Protein AF-A0ABC8LDE0-F1 (afdb_monomer)

Mean predicted aligned error: 20.2 Å

Organism: Eruca vesicaria subsp. sativa (NCBI:txid29727)

Radius of gyration: 39.25 Å; Cα contacts (8 Å, |Δi|>4): 205; chains: 1; bounding box: 83×86×93 Å

Solvent-accessible surface area (backbone atoms only — not comparable to full-atom values): 17190 Å² total; per-residue (Å²): 132,70,75,63,62,58,52,55,56,53,57,55,49,52,54,52,51,53,52,52,51,51,51,54,51,58,72,69,53,80,82,87,73,97,69,86,78,75,93,71,79,81,77,87,65,97,77,70,86,81,80,80,87,82,82,89,78,97,68,85,84,69,85,68,80,72,52,68,66,57,52,48,53,55,46,53,52,48,49,53,49,52,52,51,50,53,54,54,55,56,62,72,75,53,85,80,83,89,74,100,66,88,72,73,51,77,65,55,49,49,51,53,52,51,53,48,52,52,52,50,54,51,51,52,51,51,52,55,55,50,71,77,45,69,91,83,68,59,91,48,70,66,53,41,53,53,51,50,52,54,49,51,54,48,50,54,52,49,50,52,51,49,53,50,50,46,33,58,76,69,36,50,59,57,60,58,67,70,44,50,98,87,49,49,61,52,80,48,79,42,81,48,87,54,98,50,101,79,57,49,36,35,38,44,35,40,41,36,51,42,74,79,76,53,51,65,63,55,48,52,53,52,50,55,53,47,69,74,39,88,43,50,47,83,75,48,77,48,72,46,72,43,73,45,94,82,77,59,50,29,39,29,41,36,42,35,33,33,35,47,78,58,89,78,60,66,67,63,47,53,54,51,52,51,49,61,56,52,66,67,77,105

Secondary structure (DSSP, 8-state):
--HHHHHHHHHHHHHHHHHHHHHHHHHHS------PPP----PPPTTGGGS----------------HHHHHHHHHHHHHHHHHHHHHHHHHS--S------PPPHHHHHHHHHHHHHHHHHHHHHHHHHHTSPTT--S-HHHHHHHHHHHHHHHHHHHHHHHHHHHHHTTHHHHHHTS-TT-SEEEEEEEE--SSTT-EEEEEEEEEEESS--HHHHHHHHHHHHHH-TTEEEEEEEEEEEE-TTSS-EEEEEEEEEEE-S---HHHHHHHHHHHHHTT--

Nearest PDB structures (foldseek):
  1kbr-assembly1_A  TM=6.868E-01  e=9.744E-02  Escherichia coli
  3hsg-assembly1_A  TM=6.111E-01  e=2.429E-01  Escherichia coli K-12
  4cyu-assembly2_B  TM=6.368E-01  e=3.955E-01  Staphylococcus aureus
  6r1e-assembly1_A  TM=3.914E-01  e=9.168E-02  Streptomyces coelicolor A3(2)
  6lad-assembly8_D  TM=2.640E-01  e=1.101E-01  Akkermansia muciniphila ATCC BAA-835

InterPro domains:
  IPR011598 Myc-type, basic helix-loop-helix (bHLH) domain [PF00010] (110-156)
  IPR011598 Myc-type, basic helix-loop-helix (bHLH) domain [PS50888] (106-155)
  IPR011598 Myc-type, basic helix-loop-helix (bHLH) domain [SM00353] (112-161)
  IPR036638 Helix-loop-helix DNA-binding domain superfamily [G3DSA:4.10.280.10] (106-180)
  IPR036638 Helix-loop-helix DNA-binding domain superfamily [SSF47459] (105-173)
  IPR044658 Transcription factor bHLH92/bHLH041-like [PTHR46665] (6-279)
  IPR045239 Transcription factor bHLH95-like, basic helix-loop-helix domain [cd11393] (111-162)
  IPR055477 Domain of unknown function DUF7049 [PF23132] (182-280)

Sequence (282 aa):
MIHQQQQESLFRNSKREEEAITKAILAVLPTASKASPPLRKRRATAFKRYYYMGNGGGGKQSVGKQSMMIRAISFYTRLNIYRRERFARANSTIGGGGGDGIRPNATQLHHMISERRRREKLNESFLALRSLLPPGTKKDKISILTIAREQLTSLQGEVLKLVERNRELAGEREMENDLQPDERFNVHIRYIPESTSRERVLDLRVVHKGDNIRDDDLMIRLLEFLKKINSMSLVSINAQTRAKQDGGTSVVFLSLRLKIEGEWDESAFQVAVRRVVADLAH

pLDDT: mean 74.88, std 17.34, range [33.59, 98.06]

Foldseek 3Di:
DPVVVVVVVVVVVVVVVVVVVVVVVVVPDDDDDDDDDPDDDDDDDPPPPPPDDDDDDDDPPPVPPDPVVRVVVVVVVVVVVVVVVVVVVVVVPDDDDDDPDCDDDPVSVVVVVVVVVVVVVVLVVLVVLVVPFDPPQDSDSVSSVVRSVVVVVVVVVVVVVVVVVVCVVVCVVVLVVPQDPPRQKDWDKDWDDDPDDAKTKIKIKMKGKFQDDDQVVLVVLVVVVVVVPPQKDWDDKDWDWDDDPVNGIIMIIIIIMIIGNDDDDPVVVRVVSVVSVVVRVD

Structure (mmCIF, N/CA/C/O backbone):
data_AF-A0ABC8LDE0-F1
#
_entry.id   AF-A0ABC8LDE0-F1
#
loop_
_atom_site.group_PDB
_atom_site.id
_atom_site.type_symbol
_atom_site.label_atom_id
_atom_site.label_alt_id
_atom_site.label_comp_id
_atom_site.label_asym_id
_atom_site.la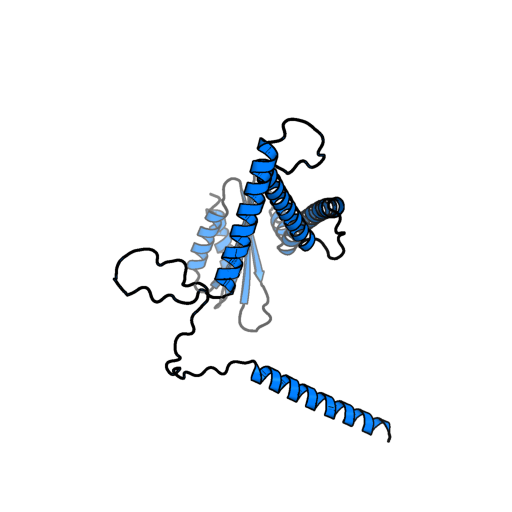bel_entity_id
_atom_site.label_seq_id
_atom_site.pdbx_PDB_ins_code
_atom_site.Cartn_x
_atom_site.Cartn_y
_atom_site.Cartn_z
_atom_site.occupancy
_atom_site.B_iso_or_equiv
_atom_site.auth_seq_id
_atom_site.auth_comp_id
_atom_site.auth_asym_id
_atom_site.auth_atom_id
_atom_site.pdbx_PDB_model_num
ATOM 1 N N . MET A 1 1 ? -36.055 38.938 -36.549 1.00 53.44 1 MET A N 1
ATOM 2 C CA . MET A 1 1 ? -36.649 37.613 -36.853 1.00 53.44 1 MET A CA 1
ATOM 3 C C . MET A 1 1 ? -35.730 36.669 -37.650 1.00 53.44 1 MET A C 1
ATOM 5 O O . MET A 1 1 ? -36.190 35.607 -38.030 1.00 53.44 1 MET A O 1
ATOM 9 N N . ILE A 1 2 ? -34.437 36.976 -37.867 1.00 52.75 2 ILE A N 1
ATOM 10 C CA . ILE A 1 2 ? -33.524 36.106 -38.651 1.00 52.75 2 ILE A CA 1
ATOM 11 C C . ILE A 1 2 ? -32.661 35.193 -37.749 1.00 52.75 2 ILE A C 1
ATOM 13 O O . ILE A 1 2 ? -32.270 34.104 -38.156 1.00 52.75 2 ILE A O 1
ATOM 17 N N . HIS A 1 3 ? -32.440 35.564 -36.481 1.00 50.66 3 HIS A N 1
ATOM 18 C CA . HIS A 1 3 ? -31.620 34.766 -35.556 1.00 50.66 3 HIS A CA 1
ATOM 19 C C . HIS A 1 3 ? -32.284 33.486 -35.028 1.00 50.66 3 HIS A C 1
ATOM 21 O O . HIS A 1 3 ? -31.582 32.555 -34.645 1.00 50.66 3 HIS A O 1
ATOM 27 N N . GLN A 1 4 ? -33.617 33.406 -35.038 1.00 50.81 4 GLN A N 1
ATOM 28 C CA . GLN A 1 4 ? -34.338 32.248 -34.499 1.00 50.81 4 GLN A CA 1
ATOM 29 C C . GLN A 1 4 ? -34.351 31.062 -35.483 1.00 50.81 4 GLN A C 1
ATOM 31 O O . GLN A 1 4 ? -34.305 29.909 -35.068 1.00 50.81 4 GLN A O 1
ATOM 36 N N . GLN A 1 5 ? -34.281 31.340 -36.791 1.00 54.19 5 GLN A N 1
ATOM 37 C CA . GLN A 1 5 ? -34.295 30.316 -37.843 1.00 54.19 5 GLN A CA 1
ATOM 38 C C . GLN A 1 5 ? -32.961 29.561 -37.989 1.00 54.19 5 GLN A C 1
ATOM 40 O O . GLN A 1 5 ? -32.945 28.406 -38.410 1.00 54.19 5 GLN A O 1
ATOM 45 N N . GLN A 1 6 ? -31.832 30.177 -37.614 1.00 55.62 6 GLN A N 1
ATOM 46 C CA . GLN A 1 6 ? -30.528 29.498 -37.626 1.00 55.62 6 GLN A CA 1
ATOM 47 C C . GLN A 1 6 ? -30.344 28.537 -36.447 1.00 55.62 6 GLN A C 1
ATOM 49 O O . GLN A 1 6 ? -29.649 27.535 -36.593 1.00 55.62 6 GLN A O 1
ATOM 54 N N . GLN A 1 7 ? -30.982 28.789 -35.301 1.00 54.91 7 GLN A N 1
ATOM 55 C CA . GLN A 1 7 ? -30.893 27.874 -34.160 1.00 54.91 7 GLN A CA 1
ATOM 56 C C . GLN A 1 7 ? -31.689 26.587 -34.410 1.00 54.91 7 GLN A C 1
ATOM 58 O O . GLN A 1 7 ? -31.183 25.499 -34.146 1.00 54.91 7 GLN A O 1
ATOM 63 N N . GLU A 1 8 ? -32.878 26.674 -35.013 1.00 56.12 8 GLU A N 1
ATOM 64 C CA . GLU A 1 8 ? -33.688 25.490 -35.338 1.00 56.12 8 GLU A CA 1
ATOM 65 C C . GLU A 1 8 ? -33.004 24.537 -36.332 1.00 56.12 8 GLU A C 1
ATOM 67 O O . GLU A 1 8 ? -33.145 23.315 -36.214 1.00 56.12 8 GLU A O 1
ATOM 72 N N . SER A 1 9 ? -32.219 25.062 -37.282 1.00 57.56 9 SER A N 1
ATOM 73 C CA . SER A 1 9 ? -31.485 24.223 -38.239 1.00 57.56 9 SER A CA 1
ATOM 74 C C . SER A 1 9 ? -30.352 23.433 -37.569 1.00 57.56 9 SER A C 1
ATOM 76 O O . SER A 1 9 ? -30.150 22.261 -37.895 1.00 57.56 9 SER A O 1
ATOM 78 N N . LEU A 1 10 ? -29.683 24.020 -36.570 1.00 58.25 10 LEU A N 1
ATOM 79 C CA . LEU A 1 10 ? -28.632 23.361 -35.791 1.00 58.25 10 LEU A CA 1
ATOM 80 C C . LEU A 1 10 ? -29.198 22.256 -34.887 1.00 58.25 10 LEU A C 1
ATOM 82 O O . LEU A 1 10 ? -28.656 21.149 -34.864 1.00 58.25 10 LEU A O 1
ATOM 86 N N . PHE A 1 11 ? -30.340 22.490 -34.231 1.00 56.72 11 PHE A N 1
ATOM 87 C CA . PHE A 1 11 ? -31.012 21.459 -33.426 1.00 56.72 11 PHE A CA 1
ATOM 88 C C . PHE A 1 11 ? -31.511 20.277 -34.268 1.00 56.72 11 PHE A C 1
ATOM 90 O O . PHE A 1 11 ? -31.507 19.133 -33.808 1.00 56.72 11 PHE A O 1
ATOM 97 N N . ARG A 1 12 ? -31.923 20.524 -35.517 1.00 63.22 12 ARG A N 1
ATOM 98 C CA . ARG A 1 12 ? -32.368 19.466 -36.436 1.00 63.22 12 ARG A CA 1
ATOM 99 C C . ARG A 1 12 ? -31.222 18.559 -36.886 1.00 63.22 12 ARG A C 1
ATOM 101 O O . ARG A 1 12 ? -31.441 17.364 -37.078 1.00 63.22 12 ARG A O 1
ATOM 108 N N . ASN A 1 13 ? -30.024 19.116 -37.043 1.00 67.12 13 ASN A N 1
ATOM 109 C CA . ASN A 1 13 ? -28.838 18.357 -37.436 1.00 67.12 13 ASN A CA 1
ATOM 110 C C . ASN A 1 13 ? -28.292 17.524 -36.269 1.00 67.12 13 ASN A C 1
ATOM 112 O O . ASN A 1 13 ? -28.033 16.339 -36.457 1.00 67.12 13 ASN A O 1
ATOM 116 N N . SER A 1 14 ? -28.256 18.084 -35.055 1.00 68.25 14 SER A N 1
ATOM 117 C CA . SER A 1 14 ? -27.842 17.359 -33.843 1.00 68.25 14 SER A CA 1
ATOM 118 C C . SER A 1 14 ? -28.717 16.126 -33.568 1.00 68.25 14 SER A C 1
ATOM 120 O O . SER A 1 14 ? -28.185 15.040 -33.352 1.00 68.25 14 SER A O 1
ATOM 122 N N . LYS A 1 15 ? -30.047 16.229 -33.720 1.00 70.31 15 LYS A N 1
ATOM 123 C CA . LYS A 1 15 ? -30.945 15.066 -33.569 1.00 70.31 15 LYS A CA 1
ATOM 124 C C . LYS A 1 15 ? -30.687 13.959 -34.599 1.00 70.31 15 LYS A C 1
ATOM 126 O O . LYS A 1 15 ? -30.764 12.781 -34.266 1.00 70.31 15 LYS A O 1
ATOM 131 N N . ARG A 1 16 ? -30.351 14.312 -35.847 1.00 76.12 16 ARG A N 1
ATOM 132 C CA . ARG A 1 16 ? -30.016 13.319 -36.886 1.00 76.12 16 ARG A CA 1
ATOM 133 C C . ARG A 1 16 ? -28.691 12.619 -36.611 1.00 76.12 16 ARG A C 1
ATOM 135 O O . ARG A 1 16 ? -28.576 11.424 -36.875 1.00 76.12 16 ARG A O 1
ATOM 142 N N . GLU A 1 17 ? -27.702 13.352 -36.112 1.00 74.12 17 GLU A N 1
ATOM 143 C CA . GLU A 1 17 ? -26.405 12.788 -35.739 1.00 74.12 17 GLU A CA 1
ATOM 144 C C . GLU A 1 17 ? -26.550 11.829 -34.552 1.00 74.12 17 GLU A C 1
ATOM 146 O O . GLU A 1 17 ? -26.048 10.708 -34.612 1.00 74.12 17 GLU A O 1
ATOM 151 N N . GLU A 1 18 ? -27.332 12.192 -33.534 1.00 75.56 18 GLU A N 1
ATOM 152 C CA . GLU A 1 18 ? -27.636 11.324 -32.388 1.00 75.56 18 GLU A CA 1
ATOM 153 C C . GLU A 1 18 ? -28.396 10.051 -32.794 1.00 75.56 18 GLU A C 1
ATOM 155 O O . GLU A 1 18 ? -28.068 8.954 -32.331 1.00 75.56 18 GLU A O 1
ATOM 160 N N . GLU A 1 19 ? -29.358 10.148 -33.717 1.00 82.62 19 GLU A N 1
ATOM 161 C CA . GLU A 1 19 ? -30.039 8.979 -34.289 1.00 82.62 19 GLU A CA 1
ATOM 162 C C . GLU A 1 19 ? -29.082 8.073 -35.080 1.00 82.62 19 GLU A C 1
ATOM 164 O O . GLU A 1 19 ? -29.172 6.842 -34.991 1.00 82.62 19 GLU A O 1
ATOM 169 N N . ALA A 1 20 ? -28.153 8.653 -35.846 1.00 80.56 20 ALA A N 1
ATOM 170 C CA . ALA A 1 20 ? -27.159 7.898 -36.605 1.00 80.56 20 ALA A CA 1
ATOM 171 C C . ALA A 1 20 ? -26.161 7.183 -35.679 1.00 80.56 20 ALA A C 1
ATOM 173 O O . ALA A 1 20 ? -25.860 6.005 -35.889 1.00 80.56 20 ALA A O 1
ATOM 174 N N . ILE A 1 21 ? -25.710 7.860 -34.620 1.00 80.75 21 ILE A N 1
ATOM 175 C CA . ILE A 1 21 ? -24.808 7.309 -33.601 1.00 80.75 21 ILE A CA 1
ATOM 176 C C . ILE A 1 21 ? -25.504 6.181 -32.829 1.00 80.75 21 ILE A C 1
ATOM 178 O O . ILE A 1 21 ? -24.933 5.104 -32.658 1.00 80.75 21 ILE A O 1
ATOM 182 N N . THR A 1 22 ? -26.768 6.365 -32.445 1.00 84.06 22 THR A N 1
ATOM 183 C CA . THR A 1 22 ? -27.547 5.351 -31.716 1.00 84.06 22 THR A CA 1
ATOM 184 C C . THR A 1 22 ? -27.781 4.099 -32.569 1.00 84.06 22 THR A C 1
ATOM 186 O O . THR A 1 22 ? -27.624 2.977 -32.084 1.00 84.06 22 THR A O 1
ATOM 189 N N . LYS A 1 23 ? -28.069 4.260 -33.869 1.00 78.94 23 LYS A N 1
ATOM 190 C CA . LYS A 1 23 ? -28.173 3.133 -34.815 1.00 78.94 23 LYS A CA 1
ATOM 191 C C . LYS A 1 23 ? -26.841 2.412 -35.013 1.00 78.94 23 LYS A C 1
ATOM 193 O O . LYS A 1 23 ? -26.832 1.184 -35.083 1.00 78.94 23 LYS A O 1
ATOM 198 N N . ALA A 1 24 ? -25.728 3.143 -35.073 1.00 76.25 24 ALA A N 1
ATOM 199 C CA . ALA A 1 24 ? -24.401 2.542 -35.174 1.00 76.25 24 ALA A CA 1
ATOM 200 C C . ALA A 1 24 ? -24.053 1.716 -33.923 1.00 76.25 24 ALA A C 1
ATOM 202 O O . ALA A 1 24 ? -23.540 0.607 -34.050 1.00 76.25 24 ALA A O 1
ATOM 203 N N . ILE A 1 25 ? -24.399 2.201 -32.727 1.00 73.56 25 ILE A N 1
ATOM 204 C CA . ILE A 1 25 ? -24.184 1.476 -31.466 1.00 73.56 25 ILE A CA 1
ATOM 205 C C . ILE A 1 25 ? -25.048 0.208 -31.405 1.00 73.56 25 ILE A C 1
ATOM 207 O O . ILE A 1 25 ? -24.538 -0.864 -31.080 1.00 73.56 25 ILE A O 1
ATOM 211 N N . LEU A 1 26 ? -26.327 0.286 -31.790 1.00 71.62 26 LEU A N 1
ATOM 212 C CA . LEU A 1 26 ? -27.217 -0.883 -31.830 1.00 71.62 26 LEU A CA 1
ATOM 213 C C . LEU A 1 26 ? -26.775 -1.941 -32.851 1.00 71.62 26 LEU A C 1
ATOM 215 O O . LEU A 1 26 ? -26.977 -3.127 -32.613 1.00 71.62 26 LEU A O 1
ATOM 219 N N . ALA A 1 27 ? -26.139 -1.541 -33.955 1.00 70.38 27 ALA A N 1
ATOM 220 C CA . ALA A 1 27 ? -25.587 -2.476 -34.937 1.00 70.38 27 ALA A CA 1
ATOM 221 C C . ALA A 1 27 ? -24.336 -3.223 -34.436 1.00 70.38 27 ALA A C 1
ATOM 223 O O . ALA A 1 27 ? -24.001 -4.284 -34.962 1.00 70.38 27 ALA A O 1
ATOM 224 N N . VAL A 1 28 ? -23.638 -2.674 -33.436 1.00 68.56 28 VAL A N 1
ATOM 225 C CA . VAL A 1 28 ? -22.411 -3.252 -32.863 1.00 68.56 28 VAL A CA 1
ATOM 226 C C . VAL A 1 28 ? -22.708 -4.115 -31.633 1.00 68.56 28 VAL A C 1
ATOM 228 O O . VAL A 1 28 ? -21.906 -4.985 -31.290 1.00 68.56 28 VAL A O 1
ATOM 231 N N . LEU A 1 29 ? -23.868 -3.942 -30.991 1.00 58.25 29 LEU A N 1
ATOM 232 C CA . LEU A 1 29 ? -24.289 -4.792 -29.881 1.00 58.25 29 LEU A CA 1
ATOM 233 C C . LEU A 1 29 ? -24.784 -6.159 -30.399 1.00 58.25 29 LEU A C 1
ATOM 235 O O . LEU A 1 29 ? -25.757 -6.222 -31.153 1.00 58.25 29 LEU A O 1
ATOM 239 N N . PRO A 1 30 ? -24.162 -7.279 -29.987 1.00 49.47 30 PRO A N 1
ATOM 240 C CA . PRO A 1 30 ? -24.650 -8.603 -30.332 1.00 49.47 30 PRO A CA 1
ATOM 241 C C . PRO A 1 30 ? -25.955 -8.867 -29.575 1.00 49.47 30 PRO A C 1
ATOM 243 O O . PRO A 1 30 ? -25.963 -8.981 -28.349 1.00 49.47 30 PRO A O 1
ATOM 246 N N . THR A 1 31 ? -27.068 -8.982 -30.300 1.00 45.03 31 THR A N 1
ATOM 247 C CA . THR A 1 31 ? -28.334 -9.452 -29.736 1.00 45.03 31 THR A CA 1
ATOM 248 C C . THR A 1 31 ? -28.173 -10.911 -29.308 1.00 45.03 31 THR A C 1
ATOM 250 O O . THR A 1 31 ? -27.970 -11.820 -30.114 1.00 45.03 31 THR A O 1
ATOM 253 N N . ALA A 1 32 ? -28.207 -11.146 -28.000 1.00 54.19 32 ALA A N 1
ATOM 254 C CA . ALA A 1 32 ? -28.156 -12.482 -27.433 1.00 54.19 32 ALA A CA 1
ATOM 255 C C . ALA A 1 32 ? -29.494 -13.202 -27.668 1.00 54.19 32 ALA A C 1
ATOM 257 O O . ALA A 1 32 ? -30.495 -12.854 -27.051 1.00 54.19 32 ALA A O 1
ATOM 258 N N . SER A 1 33 ? -29.522 -14.231 -28.519 1.00 39.59 33 SER A N 1
ATOM 259 C CA . SER A 1 33 ? -30.499 -15.318 -28.393 1.00 39.59 33 SER A CA 1
ATOM 260 C C . SER A 1 33 ? -30.041 -16.581 -29.119 1.00 39.59 33 SER A C 1
ATOM 262 O O . SER A 1 33 ? -29.449 -16.542 -30.197 1.00 39.59 33 SER A O 1
ATOM 264 N N . LYS A 1 34 ? -30.294 -17.718 -28.473 1.00 50.34 34 LYS A N 1
ATOM 265 C CA . LYS A 1 34 ? -29.932 -19.072 -28.891 1.00 50.34 34 LYS A CA 1
ATOM 266 C C . LYS A 1 34 ? -30.574 -19.413 -30.240 1.00 50.34 34 LYS A C 1
ATOM 268 O O . LYS A 1 34 ? -31.786 -19.570 -30.324 1.00 50.34 34 LYS A O 1
ATOM 273 N N . ALA A 1 35 ? -29.748 -19.638 -31.255 1.00 38.19 35 ALA A N 1
ATOM 274 C CA . ALA A 1 35 ? -30.114 -20.401 -32.441 1.00 38.19 35 ALA A CA 1
ATOM 275 C C . ALA A 1 35 ? -28.919 -21.273 -32.846 1.00 38.19 35 ALA A C 1
ATOM 277 O O . ALA A 1 35 ? -27.821 -20.779 -33.107 1.00 38.19 35 ALA A O 1
ATOM 278 N N . SER A 1 36 ? -29.129 -22.586 -32.834 1.00 40.91 36 SER A N 1
ATOM 279 C CA . SER A 1 36 ? -28.167 -23.605 -33.250 1.00 40.91 36 SER A CA 1
ATOM 280 C C . SER A 1 36 ? -27.622 -23.300 -34.653 1.00 40.91 36 SER A C 1
ATOM 282 O O . SER A 1 36 ? -28.416 -23.087 -35.570 1.00 40.91 36 SER A O 1
ATOM 284 N N . PRO A 1 37 ? -26.297 -23.301 -34.881 1.00 41.81 37 PRO A N 1
ATOM 285 C CA . PRO A 1 37 ? -25.773 -23.117 -36.225 1.00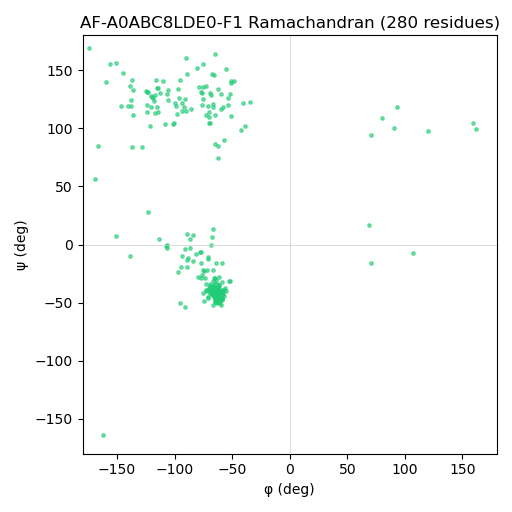 41.81 37 PRO A CA 1
ATOM 286 C C . PRO A 1 37 ? -25.955 -24.414 -37.034 1.00 41.81 37 PRO A C 1
ATOM 288 O O . PRO A 1 37 ? -25.634 -25.495 -36.532 1.00 41.81 37 PRO A O 1
ATOM 291 N N . PRO A 1 38 ? -26.411 -24.349 -38.300 1.00 40.28 38 PRO A N 1
ATOM 292 C CA . PRO A 1 38 ? -26.385 -25.513 -39.170 1.00 40.28 38 PRO A CA 1
ATOM 293 C C . PRO A 1 38 ? -24.924 -25.887 -39.445 1.00 40.28 38 PRO A C 1
ATOM 295 O O . PRO A 1 38 ? -24.056 -25.014 -39.543 1.00 40.28 38 PRO A O 1
ATOM 298 N N . LEU A 1 39 ? -24.659 -27.191 -39.572 1.00 45.34 39 LEU A N 1
ATOM 299 C CA . LEU A 1 39 ? -23.360 -27.774 -39.913 1.00 45.34 39 LEU A CA 1
ATOM 300 C C . LEU A 1 39 ? -22.659 -26.996 -41.042 1.00 45.34 39 LEU A C 1
ATOM 302 O O . LEU A 1 39 ? -22.901 -27.213 -42.231 1.00 45.34 39 LEU A O 1
ATOM 306 N N . ARG A 1 40 ? -21.726 -26.112 -40.677 1.00 40.62 40 ARG A N 1
ATOM 307 C CA . ARG A 1 40 ? -20.803 -25.484 -41.622 1.00 40.62 40 ARG A CA 1
ATOM 308 C C . ARG A 1 40 ? -19.558 -26.353 -41.740 1.00 40.62 40 ARG A C 1
ATOM 310 O O . ARG A 1 40 ? -18.797 -26.524 -40.790 1.00 40.62 40 ARG A O 1
ATOM 317 N N . LYS A 1 41 ? -19.372 -26.903 -42.943 1.00 48.66 41 LYS A N 1
ATOM 318 C CA . LYS A 1 41 ? -18.185 -27.643 -43.391 1.00 48.66 41 LYS A CA 1
ATOM 319 C C . LYS A 1 41 ? -16.909 -26.960 -42.888 1.00 48.66 41 LYS A C 1
ATOM 321 O O . LYS A 1 41 ? -16.665 -25.785 -43.161 1.00 48.66 41 LYS A O 1
ATOM 326 N N . ARG A 1 42 ? -16.113 -27.726 -42.138 1.00 44.41 42 ARG A N 1
ATOM 327 C CA . ARG A 1 42 ? -14.846 -27.322 -41.515 1.00 44.41 42 ARG A CA 1
ATOM 328 C C . ARG A 1 42 ? -13.937 -26.667 -42.559 1.00 44.41 42 ARG A C 1
ATOM 330 O O . ARG A 1 42 ? -13.422 -27.343 -43.445 1.00 44.41 42 ARG A O 1
ATOM 337 N N . ARG A 1 43 ? -13.723 -25.354 -42.444 1.00 46.88 43 ARG A N 1
ATOM 338 C CA . ARG A 1 43 ? -12.659 -24.655 -43.172 1.00 46.88 43 ARG A CA 1
ATOM 339 C C . ARG A 1 43 ? -11.308 -25.109 -42.617 1.00 46.88 43 ARG A C 1
ATOM 341 O O . ARG A 1 43 ? -11.098 -25.113 -41.406 1.00 46.88 43 ARG A O 1
ATOM 348 N N . ALA A 1 44 ? -10.412 -25.522 -43.508 1.00 55.59 44 ALA A N 1
ATOM 349 C CA . ALA A 1 44 ? -9.056 -25.927 -43.168 1.00 55.59 44 ALA A CA 1
ATOM 350 C C . ALA A 1 44 ? -8.261 -24.719 -42.647 1.00 55.59 44 ALA A C 1
ATOM 352 O O . ALA A 1 44 ? -8.120 -23.718 -43.345 1.00 55.59 44 ALA A O 1
ATOM 353 N N . THR A 1 45 ? -7.751 -24.810 -41.419 1.00 62.78 45 THR A N 1
ATOM 354 C CA . THR A 1 45 ? -6.846 -23.817 -40.833 1.00 62.78 45 THR A CA 1
ATOM 355 C C . THR A 1 45 ? -5.389 -24.168 -41.147 1.00 62.78 45 THR A C 1
ATOM 357 O O . THR A 1 45 ? -5.016 -25.340 -41.240 1.00 62.78 45 THR A O 1
ATOM 360 N N . ALA A 1 46 ? -4.552 -23.142 -41.313 1.00 52.22 46 ALA A N 1
ATOM 361 C CA . ALA A 1 46 ? -3.188 -23.231 -41.848 1.00 52.22 46 ALA A CA 1
ATOM 362 C C . ALA A 1 46 ? -2.157 -23.959 -40.956 1.00 52.22 46 ALA A C 1
ATOM 364 O O . ALA A 1 46 ? -1.010 -24.117 -41.361 1.00 52.22 46 ALA A O 1
ATOM 365 N N . PHE A 1 47 ? -2.543 -24.447 -39.773 1.00 45.56 47 PHE A N 1
ATOM 366 C CA . PHE A 1 47 ? -1.603 -24.975 -38.773 1.00 45.56 47 PHE A CA 1
ATOM 367 C C . PHE A 1 47 ? -1.717 -26.483 -38.504 1.00 45.56 47 PHE A C 1
ATOM 369 O O . PHE A 1 47 ? -0.995 -27.012 -37.666 1.00 45.56 47 PHE A O 1
ATOM 376 N N . LYS A 1 48 ? -2.560 -27.227 -39.234 1.00 50.22 48 LYS A N 1
ATOM 377 C CA . LYS A 1 48 ? -2.715 -28.679 -39.001 1.00 50.22 48 LYS A CA 1
ATOM 378 C C . LYS A 1 48 ? -1.646 -29.582 -39.631 1.00 50.22 48 LYS A C 1
ATOM 380 O O . LYS A 1 48 ? -1.641 -30.776 -39.354 1.00 50.22 48 LYS A O 1
ATOM 385 N N . ARG A 1 49 ? -0.742 -29.064 -40.470 1.00 47.12 49 ARG A N 1
ATOM 386 C CA . ARG A 1 49 ? 0.152 -29.908 -41.292 1.00 47.12 49 ARG A CA 1
ATOM 387 C C . ARG A 1 49 ? 1.464 -30.342 -40.608 1.00 47.12 49 ARG A C 1
ATOM 389 O O . ARG A 1 49 ? 2.274 -30.986 -41.258 1.00 47.12 49 ARG A O 1
ATOM 396 N N . TYR A 1 50 ? 1.675 -30.037 -39.325 1.00 49.50 50 TYR A N 1
ATOM 397 C CA . TYR A 1 50 ? 2.944 -30.343 -38.639 1.00 49.50 50 TYR A CA 1
ATOM 398 C C . TYR A 1 50 ? 2.908 -31.504 -37.629 1.00 49.50 50 TYR A C 1
ATOM 400 O O . TYR A 1 50 ? 3.956 -31.846 -37.102 1.00 49.50 50 TYR A O 1
ATOM 408 N N . TYR A 1 51 ? 1.765 -32.168 -37.406 1.00 46.28 51 TYR A N 1
ATOM 409 C CA . TYR A 1 51 ? 1.649 -33.226 -36.380 1.00 46.28 51 TYR A CA 1
ATOM 410 C C . TYR A 1 51 ? 1.175 -34.598 -36.887 1.00 46.28 51 TYR A C 1
ATOM 412 O O . TYR A 1 51 ? 0.591 -35.362 -36.130 1.00 46.28 51 TYR A O 1
ATOM 420 N N . TYR A 1 52 ? 1.436 -34.944 -38.150 1.00 43.16 52 TYR A N 1
ATOM 421 C CA . TYR A 1 52 ? 1.258 -36.321 -38.632 1.00 43.16 52 TYR A CA 1
ATOM 422 C C . TYR A 1 52 ? 2.439 -36.734 -39.512 1.00 43.16 52 TYR A C 1
ATOM 424 O O . TYR A 1 52 ? 2.392 -36.646 -40.736 1.00 43.16 52 TYR A O 1
ATOM 432 N N . MET A 1 53 ? 3.510 -37.177 -38.859 1.00 45.56 53 MET A N 1
ATOM 433 C CA . MET A 1 53 ? 4.496 -38.089 -39.434 1.00 45.56 53 MET A CA 1
ATOM 434 C C . MET A 1 53 ? 4.511 -39.318 -38.530 1.00 45.56 53 MET A C 1
ATOM 436 O O . MET A 1 53 ? 5.044 -39.261 -37.428 1.00 45.56 53 MET A O 1
ATOM 440 N N . GLY A 1 54 ? 3.859 -40.394 -38.966 1.00 41.84 54 GLY A N 1
ATOM 441 C CA . GLY A 1 54 ? 3.851 -41.659 -38.236 1.00 41.84 54 GLY A CA 1
ATOM 442 C C . GLY A 1 54 ? 2.688 -42.568 -38.620 1.00 41.84 54 GLY A C 1
ATOM 443 O O . GLY A 1 54 ? 1.573 -42.358 -38.167 1.00 41.84 54 GLY A O 1
ATOM 444 N N . ASN A 1 55 ? 3.013 -43.602 -39.396 1.00 37.28 55 ASN A N 1
ATOM 445 C CA . ASN A 1 55 ? 2.257 -44.830 -39.666 1.00 37.28 55 ASN A CA 1
ATOM 446 C C . ASN A 1 55 ? 1.100 -44.848 -40.687 1.00 37.28 55 ASN A C 1
ATOM 448 O O . ASN A 1 55 ? -0.026 -44.458 -40.411 1.00 37.28 55 ASN A O 1
ATOM 452 N N . GLY A 1 56 ? 1.392 -45.521 -41.810 1.00 38.88 56 GLY A N 1
ATOM 453 C CA . GLY A 1 56 ? 0.657 -46.728 -42.207 1.00 38.88 56 GLY A CA 1
ATOM 454 C C . GLY A 1 56 ? -0.567 -46.542 -43.101 1.00 38.88 56 GLY A C 1
ATOM 455 O O . GLY A 1 56 ? -1.664 -46.300 -42.617 1.00 38.88 56 GLY A O 1
ATOM 456 N N . GLY A 1 57 ? -0.402 -46.785 -44.403 1.00 33.59 57 GLY A N 1
ATOM 457 C CA . GLY A 1 57 ? -1.536 -47.025 -45.298 1.00 33.59 57 GLY A CA 1
ATOM 458 C C . GLY A 1 57 ? -1.180 -46.837 -46.764 1.00 33.59 57 GLY A C 1
ATOM 459 O O . GLY A 1 57 ? -1.131 -45.712 -47.252 1.00 33.59 57 GLY A O 1
ATOM 460 N N . GLY A 1 58 ? -0.917 -47.945 -47.460 1.00 44.94 58 GLY A N 1
ATOM 461 C CA . GLY A 1 58 ? -0.635 -47.971 -48.891 1.00 44.94 58 GLY A CA 1
ATOM 462 C C . GLY A 1 58 ? -1.730 -47.282 -49.705 1.00 44.94 58 GLY A C 1
ATOM 463 O O . GLY A 1 58 ? -2.886 -47.691 -49.705 1.00 44.94 58 GLY A O 1
ATOM 464 N N . GLY A 1 59 ? -1.338 -46.242 -50.430 1.00 35.19 59 GLY A N 1
ATOM 465 C CA . GLY A 1 59 ? -2.168 -45.550 -51.400 1.00 35.19 59 GLY A CA 1
ATOM 466 C C . GLY A 1 59 ? -1.266 -45.062 -52.519 1.00 35.19 59 GLY A C 1
ATOM 467 O O . GLY A 1 59 ? -0.315 -44.325 -52.272 1.00 35.19 59 GLY A O 1
ATOM 468 N N . LYS A 1 60 ? -1.537 -45.540 -53.736 1.00 38.25 60 LYS A N 1
ATOM 469 C CA . LYS A 1 60 ? -0.860 -45.193 -54.993 1.00 38.25 60 LYS A CA 1
ATOM 470 C C . LYS A 1 60 ? -0.428 -43.721 -54.985 1.00 38.25 60 LYS A C 1
ATOM 472 O O . LYS A 1 60 ? -1.271 -42.842 -54.804 1.00 38.25 60 LYS A O 1
ATOM 477 N N . GLN A 1 61 ? 0.870 -43.459 -55.168 1.00 43.56 61 GLN A N 1
ATOM 478 C CA . GLN A 1 61 ? 1.415 -42.103 -55.252 1.00 43.56 61 GLN A CA 1
ATOM 479 C C . GLN A 1 61 ? 0.854 -41.413 -56.500 1.00 43.56 61 GLN A C 1
ATOM 481 O O . GLN A 1 61 ? 1.443 -41.429 -57.577 1.00 43.56 61 GLN A O 1
ATOM 486 N N . SER A 1 62 ? -0.317 -40.799 -56.354 1.00 44.19 62 SER A N 1
ATOM 487 C CA . SER A 1 62 ? -0.745 -39.730 -57.238 1.00 44.19 62 SER A CA 1
ATOM 488 C C . SER A 1 62 ? 0.324 -38.651 -57.137 1.00 44.19 62 SER A C 1
ATOM 490 O O . SER A 1 62 ? 0.547 -38.107 -56.054 1.00 44.19 62 SER A O 1
ATOM 492 N N . VAL A 1 63 ? 0.981 -38.359 -58.260 1.00 51.22 63 VAL A N 1
ATOM 493 C CA . VAL A 1 63 ? 1.916 -37.247 -58.459 1.00 51.22 63 VAL A CA 1
ATOM 494 C C . VAL A 1 63 ? 1.141 -35.939 -58.257 1.00 51.22 63 VAL A C 1
ATOM 496 O O . VAL A 1 63 ? 0.726 -35.249 -59.186 1.00 51.22 63 VAL A O 1
ATOM 499 N N . GLY A 1 64 ? 0.845 -35.641 -56.994 1.00 51.53 64 GLY A N 1
ATOM 500 C CA . GLY A 1 64 ? 0.091 -34.486 -56.557 1.00 51.53 64 GLY A CA 1
ATOM 501 C C . GLY A 1 64 ? 0.960 -33.268 -56.778 1.00 51.53 64 GLY A C 1
ATOM 502 O O . GLY A 1 64 ? 1.931 -33.055 -56.054 1.00 51.53 64 GLY A O 1
ATOM 503 N N . LYS A 1 65 ? 0.623 -32.507 -57.820 1.00 60.28 65 LYS A N 1
ATOM 504 C CA . LYS A 1 65 ? 1.247 -31.243 -58.215 1.00 60.28 65 LYS A CA 1
ATOM 505 C C . LYS A 1 65 ? 1.583 -30.423 -56.961 1.00 60.28 65 LYS A C 1
ATOM 507 O O . LYS A 1 65 ? 0.697 -29.841 -56.340 1.00 60.28 65 LYS A O 1
ATOM 512 N N . GLN A 1 66 ? 2.858 -30.418 -56.558 1.00 64.56 66 GLN A N 1
ATOM 513 C CA . GLN A 1 66 ? 3.325 -29.580 -55.454 1.00 64.56 66 GLN A CA 1
ATOM 514 C C . GLN A 1 66 ? 2.917 -28.134 -55.752 1.00 64.56 66 GLN A C 1
ATOM 516 O O . GLN A 1 66 ? 3.217 -27.630 -56.835 1.00 64.56 66 GLN A O 1
ATOM 521 N N . SER A 1 67 ? 2.220 -27.496 -54.805 1.00 76.25 67 SER A N 1
ATOM 522 C CA . SER A 1 67 ? 1.833 -26.083 -54.891 1.00 76.25 67 SER A CA 1
ATOM 523 C C . SER A 1 67 ? 3.037 -25.226 -55.294 1.00 76.25 67 SER A C 1
ATOM 525 O O . SER A 1 67 ? 4.150 -25.466 -54.818 1.00 76.25 67 SER A O 1
ATOM 527 N N . MET A 1 68 ? 2.822 -24.219 -56.148 1.00 78.50 68 MET A N 1
ATOM 528 C CA . MET A 1 68 ? 3.870 -23.292 -56.600 1.00 78.50 68 MET A CA 1
ATOM 529 C C . MET A 1 68 ? 4.646 -22.672 -55.433 1.00 78.50 68 MET A C 1
ATOM 531 O O . MET A 1 68 ? 5.848 -22.473 -55.547 1.00 78.50 68 MET A O 1
ATOM 535 N N . MET A 1 69 ? 3.998 -22.463 -54.283 1.00 77.75 69 MET A N 1
ATOM 536 C CA . MET A 1 69 ? 4.656 -21.994 -53.061 1.00 77.75 69 MET A CA 1
ATOM 537 C C . MET A 1 69 ? 5.670 -23.011 -52.519 1.00 77.75 69 MET A C 1
ATOM 539 O O . MET A 1 69 ? 6.773 -22.634 -52.141 1.00 77.75 69 MET A O 1
ATOM 543 N N . ILE A 1 70 ? 5.337 -24.306 -52.528 1.00 81.50 70 ILE A N 1
ATOM 544 C CA . ILE A 1 70 ? 6.253 -25.376 -52.102 1.00 81.50 70 ILE A CA 1
ATOM 545 C C . ILE A 1 70 ? 7.419 -25.474 -53.087 1.00 81.50 70 ILE A C 1
ATOM 547 O O . ILE A 1 70 ? 8.569 -25.542 -52.664 1.00 81.50 70 ILE A O 1
ATOM 551 N N . ARG A 1 71 ? 7.142 -25.394 -54.395 1.00 81.75 71 ARG A N 1
ATOM 552 C CA . ARG A 1 71 ? 8.192 -25.365 -55.424 1.00 81.75 71 ARG A CA 1
ATOM 553 C C . ARG A 1 71 ? 9.110 -24.154 -55.263 1.00 81.75 71 ARG A C 1
ATOM 555 O O . ARG A 1 71 ? 10.321 -24.328 -55.333 1.00 81.75 71 ARG A O 1
ATOM 562 N N . ALA A 1 72 ? 8.559 -22.972 -54.988 1.00 82.38 72 ALA A N 1
ATOM 563 C CA . ALA A 1 72 ? 9.322 -21.751 -54.751 1.00 82.38 72 ALA A CA 1
ATOM 564 C C . ALA A 1 72 ? 10.189 -21.867 -53.491 1.00 82.38 72 ALA A C 1
ATOM 566 O O . ALA A 1 72 ? 11.387 -21.608 -53.555 1.00 82.38 72 ALA A O 1
ATOM 567 N N . ILE A 1 73 ? 9.638 -22.343 -52.369 1.00 84.81 73 ILE A N 1
ATOM 568 C CA . ILE A 1 73 ? 10.410 -22.570 -51.137 1.00 84.81 73 ILE A CA 1
ATOM 569 C C . ILE A 1 73 ? 11.531 -23.585 -51.388 1.00 84.81 73 ILE A C 1
ATOM 571 O O . ILE A 1 73 ? 12.683 -23.322 -51.042 1.00 84.81 73 ILE A O 1
ATOM 575 N N . SER A 1 74 ? 11.241 -24.715 -52.039 1.00 85.50 74 SER A N 1
ATOM 576 C CA . SER A 1 74 ? 12.252 -25.718 -52.399 1.00 85.50 74 SER A CA 1
ATOM 577 C C . SER A 1 74 ? 13.285 -25.201 -53.407 1.00 85.50 74 SER A C 1
ATOM 579 O O . SER A 1 74 ? 14.418 -25.673 -53.419 1.00 85.50 74 SER A O 1
ATOM 581 N N . PHE A 1 75 ? 12.920 -24.252 -54.266 1.00 89.38 75 PHE A N 1
ATOM 582 C CA . PHE A 1 75 ? 13.831 -23.601 -55.205 1.00 89.38 75 PHE A CA 1
ATOM 583 C C . PHE A 1 75 ? 14.752 -22.609 -54.491 1.00 89.38 75 PHE A C 1
ATOM 585 O O . PHE A 1 75 ? 15.963 -22.709 -54.641 1.00 89.38 75 PHE A O 1
ATOM 592 N N . TYR A 1 76 ? 14.223 -21.721 -53.644 1.00 84.75 76 TYR A N 1
ATOM 593 C CA . TYR A 1 76 ? 15.032 -20.769 -52.874 1.00 84.75 76 TYR A CA 1
ATOM 594 C C . TYR A 1 76 ? 15.929 -21.456 -51.842 1.00 84.75 76 TYR A C 1
ATOM 596 O O . TYR A 1 76 ? 17.070 -21.043 -51.648 1.00 84.75 76 TYR A O 1
ATOM 604 N N . THR A 1 77 ? 15.457 -22.530 -51.203 1.00 80.69 77 THR A N 1
ATOM 605 C CA . THR A 1 77 ? 16.297 -23.348 -50.312 1.00 80.69 77 THR A CA 1
ATOM 606 C C . THR A 1 77 ? 17.419 -24.034 -51.086 1.00 80.69 77 THR A C 1
ATOM 608 O O . THR A 1 77 ? 18.572 -23.904 -50.683 1.00 80.69 77 THR A O 1
ATOM 611 N N . ARG A 1 78 ? 17.131 -24.660 -52.238 1.00 84.25 78 ARG A N 1
ATOM 612 C CA . ARG A 1 78 ? 18.171 -25.212 -53.124 1.00 84.25 78 ARG A CA 1
ATOM 613 C C . ARG A 1 78 ? 19.139 -24.145 -53.622 1.00 84.25 78 ARG A C 1
ATOM 615 O O . ARG A 1 78 ? 20.339 -24.364 -53.556 1.00 84.25 78 ARG A O 1
ATOM 622 N N . LEU A 1 79 ? 18.660 -22.975 -54.044 1.00 79.81 79 LEU A N 1
ATOM 623 C CA . LEU A 1 79 ? 19.520 -21.859 -54.441 1.00 79.81 79 LEU A CA 1
ATOM 624 C C . LEU A 1 79 ? 20.424 -21.399 -53.297 1.00 79.81 79 LEU A C 1
ATOM 626 O O . LEU A 1 79 ? 21.603 -21.152 -53.524 1.00 79.81 79 LEU A O 1
ATOM 630 N N . ASN A 1 80 ? 19.912 -21.310 -52.070 1.00 77.06 80 ASN A N 1
ATOM 631 C CA . ASN A 1 80 ? 20.720 -20.945 -50.908 1.00 77.06 80 ASN A CA 1
ATOM 632 C C . ASN A 1 80 ? 21.773 -22.014 -50.575 1.00 77.06 80 ASN A C 1
ATOM 634 O O . ASN A 1 80 ? 22.892 -21.656 -50.200 1.00 77.06 80 ASN A O 1
ATOM 638 N N . ILE A 1 81 ? 21.449 -23.298 -50.759 1.00 80.31 81 ILE A N 1
ATOM 639 C CA . ILE A 1 81 ? 22.390 -24.416 -50.609 1.00 80.31 81 ILE A CA 1
ATOM 640 C C . ILE A 1 81 ? 23.465 -24.356 -51.701 1.00 80.31 81 ILE A C 1
ATOM 642 O O . ILE A 1 81 ? 24.640 -24.271 -51.368 1.00 80.31 81 ILE A O 1
ATOM 646 N N . TYR A 1 82 ? 23.095 -24.259 -52.981 1.00 73.56 82 TYR A N 1
ATOM 647 C CA . TYR A 1 82 ? 24.051 -24.139 -54.090 1.00 73.56 82 TYR A CA 1
ATOM 648 C C . TYR A 1 82 ? 24.917 -22.886 -53.997 1.00 73.56 82 TYR A C 1
ATOM 650 O O . TYR A 1 82 ? 26.094 -22.909 -54.351 1.00 73.56 82 TYR A O 1
ATOM 658 N N . ARG A 1 83 ? 24.358 -21.779 -53.505 1.00 72.75 83 ARG A N 1
ATOM 659 C CA . ARG A 1 83 ? 25.109 -20.555 -53.235 1.00 72.75 83 ARG A CA 1
ATOM 660 C C . ARG A 1 83 ? 26.150 -20.818 -52.146 1.00 72.75 83 ARG A C 1
ATOM 662 O O . ARG A 1 83 ? 27.313 -20.498 -52.357 1.00 72.75 83 ARG A O 1
ATOM 669 N N . ARG A 1 84 ? 25.775 -21.460 -51.033 1.00 68.62 84 ARG A N 1
ATOM 670 C CA . ARG A 1 84 ? 26.721 -21.895 -49.988 1.00 68.62 84 ARG A CA 1
ATOM 671 C C . ARG A 1 84 ? 27.780 -22.863 -50.519 1.00 68.62 84 ARG A C 1
ATOM 673 O O . ARG A 1 84 ? 28.949 -22.659 -50.224 1.00 68.62 84 ARG A O 1
ATOM 680 N N . GLU A 1 85 ? 27.403 -23.853 -51.321 1.00 66.06 85 GLU A N 1
ATOM 681 C CA . GLU A 1 85 ? 28.317 -24.862 -51.873 1.00 66.06 85 GLU A CA 1
ATOM 682 C C . GLU A 1 85 ? 29.279 -24.286 -52.920 1.00 66.06 85 GLU A C 1
ATOM 684 O O . GLU A 1 85 ? 30.463 -24.616 -52.891 1.00 66.06 85 GLU A O 1
ATOM 689 N N . ARG A 1 86 ? 28.832 -23.375 -53.801 1.00 62.38 86 ARG A N 1
ATOM 690 C CA . ARG A 1 86 ? 29.730 -22.644 -54.721 1.00 62.38 86 ARG A CA 1
ATOM 691 C C . ARG A 1 86 ? 30.734 -21.792 -53.958 1.00 62.38 86 ARG A C 1
ATOM 693 O O . ARG A 1 86 ? 31.894 -21.755 -54.348 1.00 62.38 86 ARG A O 1
ATOM 700 N N . PHE A 1 87 ? 30.314 -21.138 -52.875 1.00 55.25 87 PHE A N 1
ATOM 701 C CA . PHE A 1 87 ? 31.225 -20.348 -52.044 1.00 55.25 87 PHE A CA 1
ATOM 702 C C . PHE A 1 87 ? 32.167 -21.224 -51.205 1.00 55.25 87 PHE A C 1
ATOM 704 O O . PHE A 1 87 ? 33.325 -20.861 -51.035 1.00 55.25 87 PHE A O 1
ATOM 711 N N . ALA A 1 88 ? 31.719 -22.393 -50.742 1.00 60.72 88 ALA A N 1
ATOM 712 C CA . ALA A 1 88 ? 32.577 -23.363 -50.063 1.00 60.72 88 ALA A CA 1
ATOM 713 C C . ALA A 1 88 ? 33.627 -23.969 -51.014 1.00 60.72 88 ALA A C 1
ATOM 715 O O . ALA A 1 88 ? 34.791 -24.065 -50.641 1.00 60.72 88 ALA A O 1
ATOM 716 N N . ARG A 1 89 ? 33.247 -24.300 -52.259 1.00 57.66 89 ARG A N 1
ATOM 717 C CA . ARG A 1 89 ? 34.174 -24.803 -53.290 1.00 57.66 89 ARG A CA 1
ATOM 718 C C . ARG A 1 89 ? 35.151 -23.736 -53.790 1.00 57.66 89 ARG A C 1
ATOM 720 O O . ARG A 1 89 ? 36.309 -24.057 -54.024 1.00 57.66 89 ARG A O 1
ATOM 727 N N . ALA A 1 90 ? 34.713 -22.481 -53.908 1.00 56.03 90 ALA A N 1
ATOM 728 C CA . ALA A 1 90 ? 35.586 -21.367 -54.284 1.00 56.03 90 ALA A CA 1
ATOM 729 C C . ALA A 1 90 ? 36.642 -21.049 -53.207 1.00 56.03 90 ALA A C 1
ATOM 731 O O . ALA A 1 90 ? 37.755 -20.663 -53.549 1.00 56.03 90 ALA A O 1
ATOM 732 N N . ASN A 1 91 ? 36.330 -21.273 -51.924 1.00 49.59 91 ASN A N 1
ATOM 733 C CA . ASN A 1 91 ? 37.290 -21.112 -50.827 1.00 49.59 91 ASN A CA 1
ATOM 734 C C . ASN A 1 91 ? 38.326 -22.249 -50.731 1.00 49.59 91 ASN A C 1
ATOM 736 O O . ASN A 1 91 ? 39.375 -22.041 -50.133 1.00 49.59 91 ASN A O 1
ATOM 740 N N . SER A 1 92 ? 38.060 -23.441 -51.283 1.00 51.88 92 SER A N 1
ATOM 741 C CA . SER A 1 92 ? 38.997 -24.578 -51.225 1.00 51.88 92 SER A CA 1
ATOM 742 C C . SER A 1 92 ? 39.993 -24.643 -52.390 1.00 51.88 92 SER A C 1
ATOM 744 O O . SER A 1 92 ? 40.949 -25.406 -52.314 1.00 51.88 92 SER A O 1
ATOM 746 N N . THR A 1 93 ? 39.788 -23.875 -53.467 1.00 50.03 93 THR A N 1
ATOM 747 C CA . THR A 1 93 ? 40.651 -23.899 -54.668 1.00 50.03 93 THR A CA 1
ATOM 748 C C . THR A 1 93 ? 41.561 -22.680 -54.821 1.00 50.03 93 THR A C 1
ATOM 750 O O . THR A 1 93 ? 42.355 -22.644 -55.753 1.00 50.03 93 THR A O 1
ATOM 753 N N . ILE A 1 94 ? 41.472 -21.683 -53.936 1.00 44.81 94 ILE A N 1
ATOM 754 C CA . ILE A 1 94 ? 42.323 -20.485 -53.969 1.00 44.81 94 ILE A CA 1
ATOM 755 C C . ILE A 1 94 ? 42.946 -20.310 -52.586 1.00 44.81 94 ILE A C 1
ATOM 757 O O . ILE A 1 94 ? 42.442 -19.593 -51.723 1.00 44.81 94 ILE A O 1
ATOM 761 N N . GLY A 1 95 ? 44.053 -21.016 -52.366 1.00 49.03 95 GLY A N 1
ATOM 762 C CA . GLY A 1 95 ? 45.033 -20.576 -51.388 1.00 49.03 95 GLY A CA 1
ATOM 763 C C . GLY A 1 95 ? 45.658 -19.275 -51.887 1.00 49.03 95 GLY A C 1
ATOM 764 O O . GLY A 1 95 ? 46.281 -19.265 -52.942 1.00 49.03 95 GLY A O 1
ATOM 765 N N . GLY A 1 96 ? 45.488 -18.198 -51.120 1.00 49.12 96 GLY A N 1
ATOM 766 C CA . GLY A 1 96 ? 46.245 -16.956 -51.269 1.00 49.12 96 GLY A CA 1
ATOM 767 C C . GLY A 1 96 ? 45.601 -15.888 -52.158 1.00 49.12 96 GLY A C 1
ATOM 768 O O . GLY A 1 96 ? 45.472 -16.056 -53.363 1.00 49.12 96 GLY A O 1
ATOM 769 N N . GLY A 1 97 ? 45.301 -14.736 -51.550 1.00 43.84 97 GLY A N 1
ATOM 770 C CA . GLY A 1 97 ? 45.247 -13.457 -52.263 1.00 43.84 97 GLY A CA 1
ATOM 771 C C . GLY A 1 97 ? 43.904 -12.729 -52.231 1.00 43.84 97 GLY A C 1
ATOM 772 O O . GLY A 1 97 ? 43.043 -12.977 -53.062 1.00 43.84 97 GLY A O 1
ATOM 773 N N . GLY A 1 98 ? 43.790 -11.760 -51.316 1.00 48.34 98 GLY A N 1
ATOM 774 C CA . GLY A 1 98 ? 43.025 -10.523 -51.519 1.00 48.34 98 GLY A CA 1
ATOM 775 C C . GLY A 1 98 ? 41.500 -10.639 -51.566 1.00 48.34 98 GLY A C 1
ATOM 776 O O . GLY A 1 98 ? 40.906 -10.796 -52.626 1.00 48.34 98 GLY A O 1
ATOM 777 N N . GLY A 1 99 ? 40.842 -10.444 -50.423 1.00 42.53 99 GLY A N 1
ATOM 778 C CA . GLY A 1 99 ? 39.387 -10.318 -50.379 1.00 42.53 99 GLY A CA 1
ATOM 779 C C . GLY A 1 99 ? 38.910 -9.781 -49.041 1.00 42.53 99 GLY A C 1
ATOM 780 O O . GLY A 1 99 ? 38.553 -10.550 -48.153 1.00 42.53 99 GLY A O 1
ATOM 781 N N . ASP A 1 100 ? 38.920 -8.459 -48.911 1.00 50.19 100 ASP A N 1
ATOM 782 C CA . ASP A 1 100 ? 38.318 -7.708 -47.812 1.00 50.19 100 ASP A CA 1
ATOM 783 C C . ASP A 1 100 ? 36.794 -7.929 -47.784 1.00 50.19 100 ASP A C 1
ATOM 785 O O . ASP A 1 100 ? 35.998 -7.234 -48.414 1.00 50.19 100 ASP A O 1
ATOM 789 N N . GLY A 1 101 ? 36.390 -9.012 -47.130 1.00 53.81 101 GLY A N 1
ATOM 790 C CA . GLY A 1 101 ? 35.013 -9.480 -47.103 1.00 53.81 101 GLY A CA 1
ATOM 791 C C . GLY A 1 101 ? 34.842 -10.569 -46.061 1.00 53.81 101 GLY A C 1
ATOM 792 O O . GLY A 1 101 ? 34.431 -11.684 -46.384 1.00 53.81 101 GLY A O 1
ATOM 793 N N . ILE A 1 102 ? 35.194 -10.246 -44.815 1.00 56.75 102 ILE A N 1
ATOM 794 C CA . ILE A 1 102 ? 35.036 -11.091 -43.627 1.00 56.75 102 ILE A CA 1
ATOM 795 C C . ILE A 1 102 ? 33.552 -11.454 -43.490 1.00 56.75 102 ILE A C 1
ATOM 797 O O . ILE A 1 102 ? 32.751 -10.740 -42.888 1.00 56.75 102 ILE A O 1
ATOM 801 N N . ARG A 1 103 ? 33.150 -12.571 -44.101 1.00 61.62 103 ARG A N 1
ATOM 802 C CA . ARG A 1 103 ? 31.834 -13.160 -43.870 1.00 61.62 103 ARG A CA 1
ATOM 803 C C . ARG A 1 103 ? 31.845 -13.753 -42.464 1.00 61.62 103 ARG A C 1
ATOM 805 O O . ARG A 1 103 ? 32.650 -14.652 -42.217 1.00 61.62 103 ARG A O 1
ATOM 812 N N . PRO A 1 104 ? 30.971 -13.287 -41.555 1.00 63.41 104 PRO A N 1
ATOM 813 C CA . PRO A 1 104 ? 30.987 -13.762 -40.187 1.00 63.41 104 PRO A CA 1
ATOM 814 C C . PRO A 1 104 ? 30.678 -15.259 -40.142 1.00 63.41 104 PRO A C 1
ATOM 816 O O . PRO A 1 104 ? 29.752 -15.744 -40.802 1.00 63.41 104 PRO A O 1
ATOM 819 N N . ASN A 1 105 ? 31.472 -15.996 -39.370 1.00 79.19 105 ASN A N 1
ATOM 820 C CA . ASN A 1 105 ? 31.255 -17.418 -39.134 1.00 79.19 105 ASN A CA 1
ATOM 821 C C . ASN A 1 105 ? 29.925 -17.645 -38.371 1.00 79.19 105 ASN A C 1
ATOM 823 O O . ASN A 1 105 ? 29.322 -16.720 -37.818 1.00 79.19 105 ASN A O 1
ATOM 827 N N . ALA A 1 106 ? 29.413 -18.881 -38.366 1.00 78.06 106 ALA A N 1
ATOM 828 C CA . ALA A 1 106 ? 28.103 -19.186 -37.773 1.00 78.06 106 ALA A CA 1
ATOM 829 C C . ALA A 1 106 ? 28.014 -18.815 -36.277 1.00 78.06 106 ALA A C 1
ATOM 831 O O . ALA A 1 106 ? 26.956 -18.397 -35.804 1.00 78.06 106 ALA A O 1
ATOM 832 N N . THR A 1 107 ? 29.130 -18.908 -35.553 1.00 80.19 107 THR A N 1
ATOM 833 C CA . THR A 1 107 ? 29.240 -18.500 -34.149 1.00 80.19 107 THR A CA 1
ATOM 834 C C . THR A 1 107 ? 29.194 -16.976 -33.994 1.00 80.19 107 THR A C 1
ATOM 836 O O . THR A 1 107 ? 28.415 -16.482 -33.184 1.00 80.19 107 THR A O 1
ATOM 839 N N . GLN A 1 108 ? 29.916 -16.206 -34.815 1.00 85.12 108 GLN A N 1
ATOM 840 C CA . GLN A 1 108 ? 29.847 -14.736 -34.856 1.00 85.12 108 GLN A CA 1
ATOM 841 C C . GLN A 1 108 ? 28.429 -14.255 -35.168 1.00 85.12 108 GLN A C 1
ATOM 843 O O . GLN A 1 108 ? 27.930 -13.358 -34.493 1.00 85.12 108 GLN A O 1
ATOM 848 N N . LEU A 1 109 ? 27.733 -14.887 -36.118 1.00 88.88 109 LEU A N 1
ATOM 849 C CA . LEU A 1 109 ? 26.330 -14.575 -36.407 1.00 88.88 109 LEU A CA 1
ATOM 850 C C . LEU A 1 109 ? 25.426 -14.815 -35.190 1.00 88.88 109 LEU A C 1
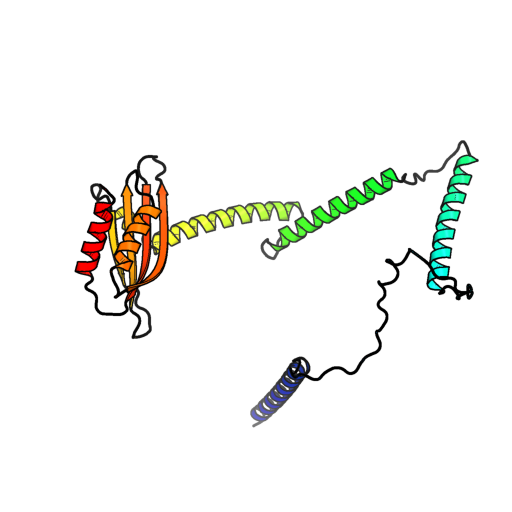ATOM 852 O O . LEU A 1 109 ? 24.585 -13.972 -34.873 1.00 88.88 109 LEU A O 1
ATOM 856 N N . HIS A 1 110 ? 25.614 -15.927 -34.478 1.00 90.62 110 HIS A N 1
ATOM 857 C CA . HIS A 1 110 ? 24.860 -16.214 -33.259 1.00 90.62 110 HIS A CA 1
ATOM 858 C C . HIS A 1 110 ? 25.138 -15.187 -32.146 1.00 90.62 110 HIS A C 1
ATOM 860 O O . HIS A 1 110 ? 24.197 -14.706 -31.507 1.00 90.62 110 HIS A O 1
ATOM 866 N N . HIS A 1 111 ? 26.401 -14.790 -31.948 1.00 93.50 111 HIS A N 1
ATOM 867 C CA . HIS A 1 111 ? 26.773 -13.731 -31.003 1.00 93.50 111 HIS A CA 1
ATOM 868 C C . HIS A 1 111 ? 26.141 -12.386 -31.375 1.00 93.50 111 HIS A C 1
ATOM 870 O O . HIS A 1 111 ? 25.560 -11.728 -30.513 1.00 93.50 111 HIS A O 1
ATOM 876 N N . MET A 1 112 ? 26.167 -12.003 -32.654 1.00 93.75 112 MET A N 1
ATOM 877 C CA . MET A 1 112 ? 25.551 -10.762 -33.136 1.00 93.75 112 MET A CA 1
ATOM 878 C C . MET A 1 112 ? 24.033 -10.742 -32.921 1.00 93.75 112 MET A C 1
ATOM 880 O O . MET A 1 112 ? 23.487 -9.730 -32.484 1.00 93.75 112 MET A O 1
ATOM 884 N N . ILE A 1 113 ? 23.341 -11.851 -33.206 1.00 91.69 113 ILE A N 1
ATOM 885 C CA . ILE A 1 113 ? 21.892 -11.972 -32.981 1.00 91.69 113 ILE A CA 1
ATOM 886 C C . ILE A 1 113 ? 21.573 -11.918 -31.484 1.00 91.69 113 ILE A C 1
ATOM 888 O O . ILE A 1 113 ? 20.636 -11.228 -31.082 1.00 91.69 113 ILE A O 1
ATOM 892 N N . SER A 1 114 ? 22.357 -12.611 -30.657 1.00 96.19 114 SER A N 1
ATOM 893 C CA . SER A 1 114 ? 22.183 -12.606 -29.200 1.00 96.19 114 SER A CA 1
ATOM 894 C C . SER A 1 114 ? 22.375 -11.205 -28.619 1.00 96.19 114 SER A C 1
ATOM 896 O O . SER A 1 114 ? 21.540 -10.737 -27.846 1.00 96.19 114 SER A O 1
ATOM 898 N N . GLU A 1 115 ? 23.418 -10.493 -29.044 1.00 96.69 115 GLU A N 1
ATOM 899 C CA . GLU A 1 115 ? 23.672 -9.118 -28.609 1.00 96.69 115 GLU A CA 1
ATOM 900 C C . GLU A 1 115 ? 22.590 -8.150 -29.110 1.00 96.69 115 GLU A C 1
ATOM 902 O O . GLU A 1 115 ? 22.165 -7.261 -28.372 1.00 96.69 115 GLU A O 1
ATOM 907 N N . ARG A 1 116 ? 22.067 -8.345 -30.328 1.00 97.38 116 ARG A N 1
ATOM 908 C CA . ARG A 1 116 ? 20.922 -7.569 -30.823 1.00 97.38 116 ARG A CA 1
ATOM 909 C C . ARG A 1 116 ? 19.693 -7.764 -29.933 1.00 97.38 116 ARG A C 1
ATOM 911 O O . ARG A 1 116 ? 19.146 -6.771 -29.461 1.00 97.38 116 ARG A O 1
ATOM 918 N N . ARG A 1 117 ? 19.318 -9.012 -29.630 1.00 97.62 117 ARG A N 1
ATOM 919 C CA . ARG A 1 117 ? 18.191 -9.322 -28.730 1.00 97.62 117 ARG A CA 1
ATOM 920 C C . ARG A 1 117 ? 18.384 -8.727 -27.338 1.00 97.62 117 ARG A C 1
ATOM 922 O O . ARG A 1 117 ? 17.444 -8.196 -26.752 1.00 97.62 117 ARG A O 1
ATOM 929 N N . ARG A 1 118 ? 19.610 -8.772 -26.809 1.00 98.06 118 ARG A N 1
ATOM 930 C CA . ARG A 1 118 ? 19.949 -8.134 -25.532 1.00 98.06 118 ARG A CA 1
ATOM 931 C C . ARG A 1 118 ? 19.684 -6.626 -25.575 1.00 98.06 118 ARG A C 1
ATOM 933 O O . ARG A 1 118 ? 19.082 -6.092 -24.645 1.00 98.06 118 ARG A O 1
ATOM 940 N N . ARG A 1 119 ? 20.103 -5.938 -26.643 1.00 97.56 119 ARG A N 1
ATOM 941 C CA . ARG A 1 119 ? 19.874 -4.492 -26.818 1.00 97.56 119 ARG A CA 1
ATOM 942 C C . ARG A 1 119 ? 18.402 -4.148 -27.024 1.00 97.56 119 ARG A C 1
ATOM 944 O O . ARG A 1 119 ? 17.955 -3.140 -26.488 1.00 97.56 119 ARG A O 1
ATOM 951 N N . GLU A 1 120 ? 17.663 -4.975 -27.757 1.00 97.88 120 GLU A N 1
ATOM 952 C CA . GLU A 1 120 ? 16.211 -4.842 -27.934 1.00 97.88 120 GLU A CA 1
ATOM 953 C C . GLU A 1 120 ? 15.498 -4.913 -26.579 1.00 97.88 120 GLU A C 1
ATOM 955 O O . GLU A 1 120 ? 14.830 -3.951 -26.209 1.00 97.88 120 GLU A O 1
ATOM 960 N N . LYS A 1 121 ? 15.766 -5.950 -25.773 1.00 97.88 121 LYS A N 1
ATOM 961 C CA . LYS A 1 121 ? 15.204 -6.091 -24.417 1.00 97.88 121 LYS A CA 1
ATOM 962 C C . LYS A 1 121 ? 15.549 -4.908 -23.506 1.00 97.88 121 LYS A C 1
ATOM 964 O O . LYS A 1 121 ? 14.700 -4.420 -22.763 1.00 97.88 121 LYS A O 1
ATOM 969 N N . LEU A 1 122 ? 16.794 -4.423 -23.554 1.00 96.81 122 LEU A N 1
ATOM 970 C CA . LEU A 1 122 ? 17.182 -3.230 -22.797 1.00 96.81 122 LEU A CA 1
ATOM 971 C C . LEU A 1 122 ? 16.386 -2.002 -23.250 1.00 96.81 122 LEU A C 1
ATOM 973 O O . LEU A 1 122 ? 15.870 -1.267 -22.414 1.00 96.81 122 LEU A O 1
ATOM 977 N N . ASN A 1 123 ? 16.245 -1.776 -24.553 1.00 96.69 123 ASN A N 1
ATOM 978 C CA . ASN A 1 123 ? 15.479 -0.640 -25.056 1.00 96.69 123 ASN A CA 1
ATOM 979 C C . ASN A 1 123 ? 13.986 -0.747 -24.702 1.00 96.69 123 ASN A C 1
ATOM 981 O O . ASN A 1 123 ? 13.403 0.258 -24.305 1.00 96.69 123 ASN A O 1
ATOM 985 N N . GLU A 1 124 ? 13.390 -1.940 -24.762 1.00 96.94 124 GLU A N 1
ATOM 986 C CA . GLU A 1 124 ? 12.026 -2.188 -24.272 1.00 96.94 124 GLU A CA 1
ATOM 987 C C . GLU A 1 124 ? 11.886 -1.803 -22.795 1.00 96.94 124 GLU A C 1
ATOM 989 O O . GLU A 1 124 ? 10.951 -1.091 -22.433 1.00 96.94 124 GLU A O 1
ATOM 994 N N . SER A 1 125 ? 12.854 -2.176 -21.951 1.00 96.50 125 SER A N 1
ATOM 995 C CA . SER A 1 125 ? 12.840 -1.798 -20.532 1.00 96.50 125 SER A CA 1
ATOM 996 C C . SER A 1 125 ? 12.932 -0.280 -20.310 1.00 96.50 125 SER A C 1
ATOM 998 O O . SER A 1 125 ? 12.230 0.253 -19.455 1.00 96.50 125 SER A O 1
ATOM 1000 N N . PHE A 1 126 ? 13.716 0.448 -21.120 1.00 96.44 126 PHE A N 1
ATOM 1001 C CA . PHE A 1 126 ? 13.777 1.916 -21.063 1.00 96.44 126 PHE A CA 1
ATOM 1002 C C . PHE A 1 126 ? 12.469 2.574 -21.515 1.00 96.44 126 PHE A C 1
ATOM 1004 O O . PHE A 1 126 ? 12.074 3.595 -20.953 1.00 96.44 126 PHE A O 1
ATOM 1011 N N . LEU A 1 127 ? 11.791 2.004 -22.515 1.00 94.62 127 LEU A N 1
ATOM 1012 C CA . LEU A 1 127 ? 10.481 2.480 -22.959 1.00 94.62 127 LEU A CA 1
ATOM 1013 C C . LEU A 1 127 ? 9.411 2.247 -21.886 1.00 94.62 127 LEU A C 1
ATOM 1015 O O . LEU A 1 127 ? 8.636 3.160 -21.603 1.00 94.62 127 LEU A O 1
ATOM 1019 N N . ALA A 1 128 ? 9.413 1.072 -21.253 1.00 95.50 128 ALA A N 1
ATOM 1020 C CA . ALA A 1 128 ? 8.534 0.764 -20.131 1.00 95.50 128 ALA A CA 1
ATOM 1021 C C . ALA A 1 128 ? 8.789 1.712 -18.950 1.00 95.50 128 ALA A C 1
ATOM 1023 O O . ALA A 1 128 ? 7.851 2.327 -18.450 1.00 95.50 128 ALA A O 1
ATOM 1024 N N . LEU A 1 129 ? 10.053 1.922 -18.569 1.00 95.88 129 LEU A N 1
ATOM 1025 C CA . LEU A 1 129 ? 10.412 2.857 -17.501 1.00 95.88 129 LEU A CA 1
ATOM 1026 C C . LEU A 1 129 ? 9.928 4.274 -17.814 1.00 95.88 129 LEU A C 1
ATOM 1028 O O . LEU A 1 129 ? 9.264 4.887 -16.991 1.00 95.88 129 LEU A O 1
ATOM 1032 N N . ARG A 1 130 ? 10.183 4.773 -19.028 1.00 95.19 130 ARG A N 1
ATOM 1033 C CA . ARG A 1 130 ? 9.708 6.089 -19.475 1.00 95.19 130 ARG A CA 1
ATOM 1034 C C . ARG A 1 130 ? 8.189 6.231 -19.359 1.00 95.19 130 ARG A C 1
ATOM 1036 O O . ARG A 1 130 ? 7.725 7.321 -19.051 1.00 95.19 130 ARG A O 1
ATOM 1043 N N . SER A 1 131 ? 7.427 5.173 -19.635 1.00 93.88 131 SER A N 1
ATOM 1044 C CA . SER A 1 131 ? 5.960 5.217 -19.577 1.00 93.88 131 SER A CA 1
ATOM 1045 C C . SER A 1 131 ? 5.407 5.427 -18.163 1.00 93.88 131 SER A C 1
ATOM 1047 O O . SER A 1 131 ? 4.289 5.908 -18.023 1.00 93.88 131 SER A O 1
ATOM 1049 N N . LEU A 1 132 ? 6.201 5.105 -17.136 1.00 94.25 132 LEU A N 1
ATOM 1050 C CA . LEU A 1 132 ? 5.873 5.321 -15.724 1.00 94.25 132 LEU A CA 1
ATOM 1051 C C . LEU A 1 132 ? 6.294 6.709 -15.220 1.00 94.25 132 LEU A C 1
ATOM 1053 O O . LEU A 1 132 ? 5.935 7.091 -14.111 1.00 94.25 132 LEU A O 1
ATOM 1057 N N . LEU A 1 133 ? 7.087 7.447 -16.001 1.00 94.50 133 LEU A N 1
ATOM 1058 C CA . LEU A 1 133 ? 7.561 8.780 -15.637 1.00 94.50 133 LEU A CA 1
ATOM 1059 C C . LEU A 1 133 ? 6.584 9.858 -16.116 1.00 94.50 133 LEU A C 1
ATOM 1061 O O . LEU A 1 133 ? 5.812 9.618 -17.049 1.00 94.50 133 LEU A O 1
ATOM 1065 N N . PRO A 1 134 ? 6.647 11.072 -15.536 1.00 91.69 134 PRO A N 1
ATOM 1066 C CA . PRO A 1 134 ? 5.782 12.168 -15.936 1.00 91.69 134 PRO A CA 1
ATOM 1067 C C . PRO A 1 134 ? 5.787 12.418 -17.455 1.00 91.69 134 PRO A C 1
ATOM 1069 O O . PRO A 1 134 ? 6.850 12.348 -18.105 1.00 91.69 134 PRO A O 1
ATOM 1072 N N . PRO A 1 135 ? 4.614 12.737 -18.037 1.00 82.56 135 PRO A N 1
ATOM 1073 C CA . PRO A 1 135 ? 4.503 13.059 -19.451 1.00 82.56 135 PRO A CA 1
ATOM 1074 C C . PRO A 1 135 ? 5.386 14.271 -19.769 1.00 82.56 135 PRO A C 1
ATOM 1076 O O . PRO A 1 135 ? 5.346 15.285 -19.083 1.00 82.56 135 PRO A O 1
ATOM 1079 N N . GLY A 1 136 ? 6.221 14.146 -20.802 1.00 82.19 136 GLY A N 1
ATOM 1080 C CA . GLY A 1 136 ? 7.220 15.163 -21.162 1.00 82.19 136 GLY A CA 1
ATOM 1081 C C . GLY A 1 136 ? 8.667 14.785 -20.834 1.00 82.19 136 GLY A C 1
ATOM 1082 O O . GLY A 1 136 ? 9.587 15.447 -21.313 1.00 82.19 136 GLY A O 1
ATOM 1083 N N . THR A 1 137 ? 8.898 13.672 -20.127 1.00 87.56 137 THR A N 1
ATOM 1084 C CA . THR A 1 137 ? 10.246 13.100 -19.954 1.00 87.56 137 THR A CA 1
ATOM 1085 C C . THR A 1 137 ? 10.938 12.936 -21.318 1.00 87.56 137 THR A C 1
ATOM 1087 O O . THR A 1 137 ? 10.294 12.540 -22.296 1.00 87.56 137 THR A O 1
ATOM 1090 N N . LYS A 1 138 ? 12.239 13.234 -21.442 1.00 90.88 138 LYS A N 1
ATOM 1091 C CA . LYS A 1 138 ? 12.992 13.091 -22.710 1.00 90.88 138 LYS A CA 1
ATOM 1092 C C . LYS A 1 138 ? 13.300 11.621 -23.013 1.00 90.88 138 LYS A C 1
ATOM 1094 O O . LYS A 1 138 ? 13.262 10.777 -22.122 1.00 90.88 138 LYS A O 1
ATOM 1099 N N . LYS A 1 139 ? 13.497 11.268 -24.292 1.00 89.31 139 LYS A N 1
ATOM 1100 C CA . LYS A 1 139 ? 13.755 9.867 -24.716 1.00 89.31 139 LYS A CA 1
ATOM 1101 C C . LYS A 1 139 ? 15.196 9.425 -24.435 1.00 89.31 139 LYS A C 1
ATOM 1103 O O . LYS A 1 139 ? 15.519 8.251 -24.600 1.00 89.31 139 LYS A O 1
ATOM 1108 N N . ASP A 1 140 ? 16.038 10.356 -24.000 1.00 94.12 140 ASP A N 1
ATOM 1109 C CA . ASP A 1 140 ? 17.451 10.132 -23.731 1.00 94.12 140 ASP A CA 1
ATOM 1110 C C . ASP A 1 140 ? 17.630 9.230 -22.509 1.00 94.12 140 ASP A C 1
ATOM 1112 O O . ASP A 1 140 ? 17.065 9.488 -21.446 1.00 94.12 140 ASP A O 1
ATOM 1116 N N . LYS A 1 141 ? 18.457 8.186 -22.639 1.00 94.06 141 LYS A N 1
ATOM 1117 C CA . LYS A 1 141 ? 18.664 7.180 -21.580 1.00 94.06 141 LYS A CA 1
ATOM 1118 C C . LYS A 1 141 ? 19.104 7.803 -20.255 1.00 94.06 141 LYS A C 1
ATOM 1120 O O . LYS A 1 141 ? 18.625 7.393 -19.206 1.00 94.06 141 LYS A O 1
ATOM 1125 N N . ILE A 1 142 ? 19.976 8.810 -20.314 1.00 94.94 142 ILE A N 1
ATOM 1126 C CA . ILE A 1 142 ? 20.456 9.535 -19.131 1.00 94.94 142 ILE A CA 1
ATOM 1127 C C . ILE A 1 142 ? 19.294 10.282 -18.469 1.00 94.94 142 ILE A C 1
ATOM 1129 O O . ILE A 1 142 ? 19.068 10.118 -17.277 1.00 94.94 142 ILE A O 1
ATOM 1133 N N . SER A 1 143 ? 18.505 11.028 -19.251 1.00 93.19 143 SER A N 1
ATOM 1134 C CA . SER A 1 143 ? 17.355 11.777 -18.734 1.00 93.19 143 SER A CA 1
ATOM 1135 C C . SER A 1 143 ? 16.309 10.862 -18.098 1.00 93.19 143 SER A C 1
ATOM 1137 O O . SER A 1 143 ? 15.806 11.196 -17.031 1.00 93.19 143 SER A O 1
ATOM 1139 N N . ILE A 1 144 ? 16.019 9.704 -18.703 1.00 95.31 144 ILE A N 1
ATOM 1140 C CA . ILE A 1 144 ? 15.091 8.712 -18.139 1.00 95.31 144 ILE A CA 1
ATOM 1141 C C . ILE A 1 144 ? 15.583 8.236 -16.765 1.00 95.31 144 ILE A C 1
ATOM 1143 O O . ILE A 1 144 ? 14.795 8.182 -15.828 1.00 95.31 144 ILE A O 1
ATOM 1147 N N . LEU A 1 145 ? 16.873 7.913 -16.625 1.00 96.38 145 LEU A N 1
ATOM 1148 C CA . LEU A 1 145 ? 17.429 7.425 -15.358 1.00 96.38 145 LEU A CA 1
ATOM 1149 C C . LEU A 1 145 ? 17.473 8.508 -14.274 1.00 96.38 145 LEU A C 1
ATOM 1151 O O . LEU A 1 145 ? 17.146 8.220 -13.123 1.00 96.38 145 LEU A O 1
ATOM 1155 N N . THR A 1 146 ? 17.853 9.738 -14.628 1.00 95.06 146 THR A N 1
ATOM 1156 C CA . THR A 1 146 ? 17.883 10.867 -13.688 1.00 95.06 146 THR A CA 1
ATOM 1157 C C . THR A 1 146 ? 16.481 11.187 -13.178 1.00 95.06 146 THR A C 1
ATOM 1159 O O . THR A 1 146 ? 16.262 11.196 -11.969 1.00 95.06 146 THR A O 1
ATOM 1162 N N . ILE A 1 147 ? 15.509 11.333 -14.085 1.00 95.25 147 ILE A N 1
ATOM 1163 C CA . ILE A 1 147 ? 14.119 11.635 -13.716 1.00 95.25 147 ILE A CA 1
ATOM 1164 C C . ILE A 1 147 ? 13.507 10.478 -12.921 1.00 95.25 147 ILE A C 1
ATOM 1166 O O . ILE A 1 147 ? 12.807 10.720 -11.945 1.00 95.25 147 ILE A O 1
ATOM 1170 N N . ALA A 1 148 ? 13.794 9.220 -13.273 1.00 96.19 148 ALA A N 1
ATOM 1171 C CA . ALA A 1 148 ? 13.315 8.075 -12.499 1.00 96.19 148 ALA A CA 1
ATOM 1172 C C . ALA A 1 148 ? 13.808 8.095 -11.049 1.00 96.19 148 ALA A C 1
ATOM 1174 O O . ALA A 1 148 ? 13.033 7.812 -10.135 1.00 96.19 148 ALA A O 1
ATOM 1175 N N . ARG A 1 149 ? 15.076 8.460 -10.826 1.00 95.56 149 ARG A N 1
ATOM 1176 C CA . ARG A 1 149 ? 15.624 8.617 -9.475 1.00 95.56 149 ARG A CA 1
ATOM 1177 C C . ARG A 1 149 ? 14.908 9.733 -8.716 1.00 95.56 149 ARG A C 1
ATOM 1179 O O . ARG A 1 149 ? 14.482 9.506 -7.590 1.00 95.56 149 ARG A O 1
ATOM 1186 N N . GLU A 1 150 ? 14.765 10.903 -9.332 1.00 94.88 150 GLU A N 1
ATOM 1187 C CA . GLU A 1 150 ? 14.111 12.066 -8.719 1.00 94.88 150 GLU A CA 1
ATOM 1188 C C . GLU A 1 150 ? 12.649 11.771 -8.358 1.00 94.88 150 GLU A C 1
ATOM 1190 O O . GLU A 1 150 ? 12.211 12.046 -7.240 1.00 94.88 150 GLU A O 1
ATOM 1195 N N . GLN A 1 151 ? 11.907 11.136 -9.267 1.00 94.94 151 GLN A N 1
ATOM 1196 C CA . GLN A 1 151 ? 10.524 10.726 -9.029 1.00 94.94 151 GLN A CA 1
ATOM 1197 C C . GLN A 1 151 ? 10.421 9.713 -7.892 1.00 94.94 151 GLN A C 1
ATOM 1199 O O . GLN A 1 151 ? 9.570 9.875 -7.024 1.00 94.94 151 GLN A O 1
ATOM 1204 N N . LEU A 1 152 ? 11.312 8.717 -7.834 1.00 96.44 152 LEU A N 1
ATOM 1205 C CA . LEU A 1 152 ? 11.331 7.762 -6.727 1.00 96.44 152 LEU A CA 1
ATOM 1206 C C . LEU A 1 152 ? 11.553 8.470 -5.383 1.00 96.44 152 LEU A C 1
ATOM 1208 O O . LEU A 1 152 ? 10.825 8.201 -4.431 1.00 96.44 152 LEU A O 1
ATOM 1212 N N . THR A 1 153 ? 12.505 9.404 -5.314 1.00 96.06 153 THR A N 1
ATOM 1213 C CA . THR A 1 153 ? 12.760 10.175 -4.086 1.00 96.06 153 THR A CA 1
ATOM 1214 C C . THR A 1 153 ? 11.592 11.090 -3.712 1.00 96.06 153 THR A C 1
ATOM 1216 O O . THR A 1 153 ? 11.256 11.194 -2.533 1.00 96.06 153 THR A O 1
ATOM 1219 N N . SER A 1 154 ? 10.928 11.705 -4.698 1.00 95.56 154 SER A N 1
ATOM 1220 C CA . SER A 1 154 ? 9.740 12.537 -4.472 1.00 95.56 154 SER A CA 1
ATOM 1221 C C . SER A 1 154 ? 8.583 11.706 -3.929 1.00 95.56 154 SER A C 1
ATOM 1223 O O . SER A 1 154 ? 8.020 12.049 -2.894 1.00 95.56 154 SER A O 1
ATOM 1225 N N . LEU A 1 155 ? 8.281 10.574 -4.571 1.00 96.56 155 LEU A N 1
ATOM 1226 C CA . LEU A 1 155 ? 7.213 9.663 -4.160 1.00 96.56 155 LEU A CA 1
ATOM 1227 C C . LEU A 1 155 ? 7.465 9.085 -2.766 1.00 96.56 155 LEU A C 1
ATOM 1229 O O . LEU A 1 155 ? 6.543 9.017 -1.962 1.00 96.56 155 LEU A O 1
ATOM 1233 N N . GLN A 1 156 ? 8.706 8.718 -2.436 1.00 95.62 156 GLN A N 1
ATOM 1234 C CA . GLN A 1 156 ? 9.063 8.302 -1.075 1.00 95.62 156 GLN A CA 1
ATOM 1235 C C . GLN A 1 156 ? 8.782 9.412 -0.053 1.00 95.62 156 GLN A C 1
ATOM 1237 O O . GLN A 1 156 ? 8.195 9.150 0.996 1.00 95.62 156 GLN A O 1
ATOM 1242 N N . GLY A 1 157 ? 9.145 10.658 -0.370 1.00 96.00 157 GLY A N 1
ATOM 1243 C CA . GLY A 1 157 ? 8.839 11.813 0.473 1.00 96.00 157 GLY A CA 1
ATOM 1244 C C . GLY A 1 157 ? 7.337 12.080 0.609 1.00 96.00 157 GLY A C 1
ATOM 1245 O O . GLY A 1 157 ? 6.864 12.391 1.700 1.00 96.00 157 GLY A O 1
ATOM 1246 N N . GLU A 1 158 ? 6.571 11.937 -0.470 1.00 95.56 158 GLU A N 1
ATOM 1247 C CA . GLU A 1 158 ? 5.112 12.077 -0.462 1.00 95.56 158 GLU A CA 1
ATOM 1248 C C . GLU A 1 158 ? 4.437 10.991 0.370 1.00 95.56 158 GLU A C 1
ATOM 1250 O O . GLU A 1 158 ? 3.559 11.310 1.167 1.00 95.56 158 GLU A O 1
ATOM 1255 N N . VAL A 1 159 ? 4.880 9.737 0.261 1.00 95.94 159 VAL A N 1
ATOM 1256 C CA . VAL A 1 159 ? 4.388 8.643 1.105 1.00 95.94 159 VAL A CA 1
ATOM 1257 C C . VAL A 1 159 ? 4.627 8.961 2.578 1.00 95.94 159 VAL A C 1
ATOM 1259 O O . VAL A 1 159 ? 3.692 8.866 3.365 1.00 95.94 159 VAL A O 1
ATOM 1262 N N . LEU A 1 160 ? 5.828 9.410 2.957 1.00 93.25 160 LEU A N 1
ATOM 1263 C CA . LEU A 1 160 ? 6.115 9.795 4.345 1.00 93.25 160 LEU A CA 1
ATOM 1264 C C . LEU A 1 160 ? 5.217 10.946 4.822 1.00 93.25 160 LEU A C 1
ATOM 1266 O O . LEU A 1 160 ? 4.653 10.873 5.912 1.00 93.25 160 LEU A O 1
ATOM 1270 N N . LYS A 1 161 ? 5.024 11.979 3.995 1.00 93.69 161 LYS A N 1
ATOM 1271 C CA . LYS A 1 161 ? 4.118 13.098 4.306 1.00 93.69 161 LYS A CA 1
ATOM 1272 C C . LYS A 1 161 ? 2.665 12.649 4.447 1.00 93.69 161 LYS A C 1
ATOM 1274 O O . LYS A 1 161 ? 1.969 13.136 5.330 1.00 93.69 161 LYS A O 1
ATOM 1279 N N . LEU A 1 162 ? 2.193 11.749 3.586 1.00 93.06 162 LEU A N 1
ATOM 1280 C CA . LEU A 1 162 ? 0.829 11.221 3.636 1.00 93.06 162 LEU A CA 1
ATOM 1281 C C . LEU A 1 162 ? 0.618 10.319 4.847 1.00 93.06 162 LEU A C 1
ATOM 1283 O O . LEU A 1 162 ? -0.432 10.401 5.474 1.00 93.06 162 LEU A O 1
ATOM 1287 N N . VAL A 1 163 ? 1.605 9.498 5.203 1.00 87.31 163 VAL A N 1
ATOM 1288 C CA . VAL A 1 163 ? 1.579 8.697 6.432 1.00 87.31 163 VAL A CA 1
ATOM 1289 C C . VAL A 1 163 ? 1.483 9.612 7.651 1.00 87.31 163 VAL A C 1
ATOM 1291 O O . VAL A 1 163 ? 0.638 9.387 8.512 1.00 87.31 163 VAL A O 1
ATOM 1294 N N . GLU A 1 164 ? 2.273 10.683 7.691 1.00 86.44 164 GLU A N 1
ATOM 1295 C CA . GLU A 1 164 ? 2.227 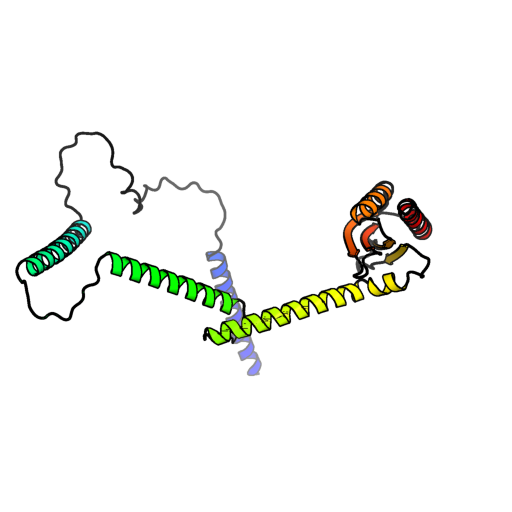11.651 8.787 1.00 86.44 164 GLU A CA 1
ATOM 1296 C C . GLU A 1 164 ? 0.897 12.415 8.840 1.00 86.44 164 GLU A C 1
ATOM 1298 O O . GLU A 1 164 ? 0.266 12.512 9.887 1.00 86.44 164 GLU A O 1
ATOM 1303 N N . ARG A 1 165 ? 0.395 12.883 7.696 1.00 87.19 165 ARG A N 1
ATOM 1304 C CA . ARG A 1 165 ? -0.908 13.553 7.632 1.00 87.19 165 ARG A CA 1
ATOM 1305 C C . ARG A 1 165 ? -2.054 12.615 8.009 1.00 87.19 165 ARG A C 1
ATOM 1307 O O . ARG A 1 165 ? -2.999 13.040 8.662 1.00 87.19 165 ARG A O 1
ATOM 1314 N N . ASN A 1 166 ? -1.987 11.344 7.620 1.00 84.56 166 ASN A N 1
ATOM 1315 C CA . ASN A 1 166 ? -2.959 10.342 8.052 1.00 84.56 166 ASN A CA 1
ATOM 1316 C C . ASN A 1 166 ? -2.886 10.118 9.563 1.00 84.56 166 ASN A C 1
ATOM 1318 O O . ASN A 1 166 ? -3.936 9.986 10.182 1.00 84.56 166 ASN A O 1
ATOM 1322 N N . ARG A 1 167 ? -1.689 10.145 10.164 1.00 79.19 167 ARG A N 1
ATOM 1323 C CA . ARG A 1 167 ? -1.512 10.091 11.624 1.00 79.19 167 ARG A CA 1
ATOM 1324 C C . ARG A 1 167 ? -2.196 11.273 12.315 1.00 79.19 167 ARG A C 1
ATOM 1326 O O . ARG A 1 167 ? -2.869 11.084 13.326 1.00 79.19 167 ARG A O 1
ATOM 1333 N N . GLU A 1 168 ? -2.042 12.476 11.767 1.00 79.38 168 GLU A N 1
ATOM 1334 C CA . GLU A 1 168 ? -2.709 13.686 12.265 1.00 79.38 168 GLU A CA 1
ATOM 1335 C C . GLU A 1 168 ? -4.234 13.586 12.124 1.00 79.38 168 GLU A C 1
ATOM 1337 O O . GLU A 1 168 ? -4.957 13.777 13.097 1.00 79.38 168 GLU A O 1
ATOM 1342 N N . LEU A 1 169 ? -4.740 13.211 10.945 1.00 78.25 169 LEU A N 1
ATOM 1343 C CA . LEU A 1 169 ? -6.181 13.086 10.688 1.00 78.25 169 LEU A CA 1
ATOM 1344 C C . LEU A 1 169 ? -6.843 11.962 11.496 1.00 78.25 169 LEU A C 1
ATOM 1346 O O . LEU A 1 169 ? -7.991 12.101 11.920 1.00 78.25 169 LEU A O 1
ATOM 1350 N N . ALA A 1 170 ? -6.131 10.858 11.721 1.00 72.25 170 ALA A N 1
ATOM 1351 C CA . ALA A 1 170 ? -6.577 9.772 12.587 1.00 72.25 170 ALA A CA 1
ATOM 1352 C C . ALA A 1 170 ? -6.561 10.166 14.076 1.00 72.25 170 ALA A C 1
ATOM 1354 O O . ALA A 1 170 ? -7.124 9.448 14.903 1.00 72.25 170 ALA A O 1
ATOM 1355 N N . GLY A 1 171 ? -5.952 11.307 14.425 1.00 73.50 171 GLY A N 1
ATOM 1356 C CA . GLY A 1 171 ? -5.786 11.758 15.804 1.00 73.50 171 GLY A CA 1
ATOM 1357 C C . GLY A 1 171 ? -4.813 10.889 16.599 1.00 73.50 171 GLY A C 1
ATOM 1358 O O . GLY A 1 171 ? -4.806 10.953 17.820 1.00 73.50 171 GLY A O 1
ATOM 1359 N N . GLU A 1 172 ? -3.984 10.071 15.941 1.00 74.81 172 GLU A N 1
ATOM 1360 C CA . GLU A 1 172 ? -3.042 9.168 16.618 1.00 74.81 172 GLU A CA 1
ATOM 1361 C C . GLU A 1 172 ? -2.011 9.950 17.446 1.00 74.81 172 GLU A C 1
ATOM 1363 O O . GLU A 1 172 ? -1.659 9.529 18.543 1.00 74.81 172 GLU A O 1
ATOM 1368 N N . ARG A 1 173 ? -1.533 11.103 16.942 1.00 70.25 173 ARG A N 1
ATOM 1369 C CA . ARG A 1 173 ? -0.628 11.994 17.698 1.00 70.25 173 ARG A CA 1
ATOM 1370 C C . ARG A 1 173 ? -1.303 12.574 18.935 1.00 70.25 173 ARG A C 1
ATOM 1372 O O . ARG A 1 173 ? -0.691 12.594 19.992 1.00 70.25 173 ARG A O 1
ATOM 1379 N N . GLU A 1 174 ? -2.532 13.057 18.785 1.00 70.94 174 GLU A N 1
ATOM 1380 C CA . GLU A 1 174 ? -3.306 13.630 19.891 1.00 70.94 174 GLU A CA 1
ATOM 1381 C C . GLU A 1 174 ? -3.541 12.565 20.963 1.00 70.94 174 GLU A C 1
ATOM 1383 O O . GLU A 1 174 ? -3.158 12.759 22.106 1.00 70.94 174 GLU A O 1
ATOM 1388 N N . MET A 1 175 ? -4.001 11.377 20.566 1.00 67.94 175 MET A N 1
ATOM 1389 C CA . MET A 1 175 ? -4.269 10.278 21.493 1.00 67.94 175 MET A CA 1
ATOM 1390 C C . MET A 1 175 ? -3.012 9.720 22.179 1.00 67.94 175 MET A C 1
ATOM 1392 O O . MET A 1 175 ? -3.112 9.214 23.293 1.00 67.94 175 MET A O 1
ATOM 1396 N N . GLU A 1 176 ? -1.839 9.785 21.537 1.00 69.00 176 GLU A N 1
ATOM 1397 C CA . GLU A 1 176 ? -0.563 9.458 22.191 1.00 69.00 176 GLU A CA 1
ATOM 1398 C C . GLU A 1 176 ? -0.158 10.531 23.212 1.00 69.00 176 GLU A C 1
ATOM 1400 O O . GLU A 1 176 ? 0.362 10.190 24.271 1.00 69.00 176 GLU A O 1
ATOM 1405 N N . ASN A 1 177 ? -0.395 11.811 22.909 1.00 69.06 177 ASN A N 1
ATOM 1406 C CA . ASN A 1 177 ? -0.097 12.927 23.812 1.00 69.06 177 ASN A CA 1
ATOM 1407 C C . ASN A 1 177 ? -1.085 13.018 24.987 1.00 69.06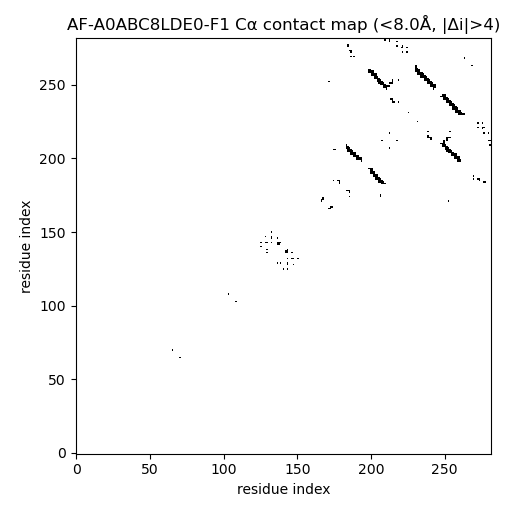 177 ASN A C 1
ATOM 1409 O O . ASN A 1 177 ? -0.701 13.472 26.061 1.00 69.06 177 ASN A O 1
ATOM 1413 N N . ASP A 1 178 ? -2.328 12.572 24.795 1.00 69.56 178 ASP A N 1
ATOM 1414 C CA . ASP A 1 178 ? -3.362 12.519 25.833 1.00 69.56 178 ASP A CA 1
ATOM 1415 C C . ASP A 1 178 ? -3.089 11.432 26.887 1.00 69.56 178 ASP A C 1
ATOM 1417 O O . ASP A 1 178 ? -3.735 11.416 27.935 1.00 69.56 178 ASP A O 1
ATOM 1421 N N . LEU A 1 179 ? -2.141 10.518 26.640 1.00 67.62 179 LEU A N 1
ATOM 1422 C CA . LEU A 1 179 ? -1.666 9.586 27.659 1.00 67.62 179 LEU A CA 1
ATOM 1423 C C . LEU A 1 179 ? -0.855 10.359 28.700 1.00 67.62 179 LEU A C 1
ATOM 1425 O O . LEU A 1 179 ? 0.276 10.784 28.443 1.00 67.62 179 LEU A O 1
ATOM 1429 N N . GLN A 1 180 ? -1.414 10.496 29.902 1.00 64.19 180 GLN A N 1
ATOM 1430 C CA . GLN A 1 180 ? -0.647 10.951 31.058 1.00 64.19 180 GLN A CA 1
ATOM 1431 C C . GLN A 1 180 ? 0.582 10.041 31.256 1.00 64.19 180 GLN A C 1
ATOM 1433 O O . GLN A 1 180 ? 0.523 8.857 30.915 1.00 64.19 180 GLN A O 1
ATOM 1438 N N . PRO A 1 181 ? 1.699 10.541 31.821 1.00 62.34 181 PRO A N 1
ATOM 1439 C CA . PRO A 1 181 ? 2.935 9.764 31.980 1.00 62.34 181 PRO A CA 1
ATOM 1440 C C . PRO A 1 181 ? 2.730 8.412 32.680 1.00 62.34 181 PRO A C 1
ATOM 1442 O O . PRO A 1 181 ? 3.415 7.444 32.346 1.00 62.34 181 PRO A O 1
ATOM 1445 N N . ASP A 1 182 ? 1.754 8.361 33.591 1.00 65.56 182 ASP A N 1
ATOM 1446 C CA . ASP A 1 182 ? 1.416 7.206 34.423 1.00 65.56 182 ASP A CA 1
ATOM 1447 C C . ASP A 1 182 ? 0.315 6.306 33.825 1.00 65.56 182 ASP A C 1
ATOM 1449 O O . ASP A 1 182 ? 0.080 5.202 34.322 1.00 65.56 182 ASP A O 1
ATOM 1453 N N . GLU A 1 183 ? -0.364 6.733 32.754 1.00 72.69 183 GLU A N 1
ATOM 1454 C CA . GLU A 1 183 ? -1.473 5.985 32.158 1.00 72.69 183 GLU A CA 1
ATOM 1455 C C . GLU A 1 183 ? -0.982 5.087 31.009 1.00 72.69 183 GLU A C 1
ATOM 1457 O O . GLU A 1 183 ? -0.385 5.535 30.028 1.00 72.69 183 GLU A O 1
ATOM 1462 N N . ARG A 1 184 ? -1.229 3.776 31.131 1.00 78.50 184 ARG A N 1
ATOM 1463 C CA . ARG A 1 184 ? -0.771 2.769 30.154 1.00 78.50 184 ARG A CA 1
ATOM 1464 C C . ARG A 1 184 ? -1.695 2.615 28.949 1.00 78.50 184 ARG A C 1
ATOM 1466 O O . ARG A 1 184 ? -1.303 1.984 27.973 1.00 78.50 184 ARG A O 1
ATOM 1473 N N . PHE A 1 185 ? -2.919 3.131 28.990 1.00 82.00 185 PHE A N 1
ATOM 1474 C CA . PHE A 1 185 ? -3.849 3.041 27.866 1.00 82.00 185 PHE A CA 1
ATOM 1475 C C . PHE A 1 185 ? -4.898 4.151 27.901 1.00 82.00 185 PHE A C 1
ATOM 1477 O O . PHE A 1 185 ? -5.245 4.639 28.964 1.00 82.00 185 PHE A O 1
ATOM 1484 N N . ASN A 1 186 ? -5.455 4.502 26.744 1.00 84.56 186 ASN A N 1
ATOM 1485 C CA . ASN A 1 186 ? -6.563 5.443 26.630 1.00 84.56 186 ASN A CA 1
ATOM 1486 C C . ASN A 1 186 ? -7.596 4.921 25.621 1.00 84.56 186 ASN A C 1
ATOM 1488 O O . ASN A 1 186 ? -7.246 4.325 24.600 1.00 84.56 186 ASN A O 1
ATOM 1492 N N . VAL A 1 187 ? -8.879 5.130 25.918 1.00 86.00 187 VAL A N 1
ATOM 1493 C CA . VAL A 1 187 ? -10.019 4.668 25.117 1.00 86.00 187 VAL A CA 1
ATOM 1494 C C . VAL A 1 187 ? -10.882 5.867 24.748 1.00 86.00 187 VAL A C 1
ATOM 1496 O O . VAL A 1 187 ? -11.539 6.457 25.614 1.00 86.00 187 VAL A O 1
ATOM 1499 N N . HIS A 1 188 ? -10.926 6.169 23.454 1.00 84.12 188 HIS A N 1
ATOM 1500 C CA . HIS A 1 188 ? -11.756 7.209 22.868 1.00 84.12 188 HIS A CA 1
ATOM 1501 C C . HIS A 1 188 ? -12.876 6.606 22.038 1.00 84.12 188 HIS A C 1
ATOM 1503 O O . HIS A 1 188 ? -12.687 5.655 21.282 1.00 84.12 188 HIS A O 1
ATOM 1509 N N . ILE A 1 189 ? -14.038 7.228 22.143 1.00 85.19 189 ILE A N 1
ATOM 1510 C CA . ILE A 1 189 ? -15.205 6.908 21.344 1.00 85.19 189 ILE A CA 1
ATOM 1511 C C . ILE A 1 189 ? -15.530 8.154 20.524 1.00 85.19 189 ILE A C 1
ATOM 1513 O O . ILE A 1 189 ? -15.680 9.243 21.076 1.00 85.19 189 ILE A O 1
ATOM 1517 N N . ARG A 1 190 ? -15.585 8.021 19.196 1.00 83.50 190 ARG A N 1
ATOM 1518 C CA . ARG A 1 190 ? -15.976 9.110 18.295 1.00 83.50 190 ARG A CA 1
ATOM 1519 C C . ARG A 1 190 ? -17.211 8.704 17.506 1.00 83.50 190 ARG A C 1
ATOM 1521 O O . ARG A 1 190 ? -17.214 7.684 16.824 1.00 83.50 190 ARG A O 1
ATOM 1528 N N . TYR A 1 191 ? -18.244 9.537 17.550 1.00 79.88 191 TYR A N 1
ATOM 1529 C CA . TYR A 1 191 ? -19.417 9.360 16.706 1.00 79.88 191 TYR A CA 1
ATOM 1530 C C . TYR A 1 191 ? -19.118 9.807 15.271 1.00 79.88 191 TYR A C 1
ATOM 1532 O O . TYR A 1 191 ? -18.611 10.912 15.056 1.00 79.88 191 TYR A O 1
ATOM 1540 N N . ILE A 1 192 ? -19.439 8.965 14.288 1.00 76.25 192 ILE A N 1
ATOM 1541 C CA . ILE A 1 192 ? -19.389 9.325 12.871 1.00 76.25 192 ILE A CA 1
ATOM 1542 C C . ILE A 1 192 ? -20.831 9.609 12.435 1.00 76.25 192 ILE A C 1
ATOM 1544 O O . ILE A 1 192 ? -21.608 8.668 12.259 1.00 76.25 192 ILE A O 1
ATOM 1548 N N . PRO A 1 193 ? -21.226 10.884 12.266 1.00 60.91 193 PRO A N 1
ATOM 1549 C CA . PRO A 1 193 ? -22.550 11.198 11.758 1.00 60.91 193 PRO A CA 1
ATOM 1550 C C . PRO A 1 193 ? -22.639 10.786 10.286 1.00 60.91 193 PRO A C 1
ATOM 1552 O O . PRO A 1 193 ? -22.101 11.459 9.407 1.00 60.91 193 PRO A O 1
ATOM 1555 N N . GLU A 1 194 ? -23.322 9.680 10.001 1.00 62.47 194 GLU A N 1
ATOM 1556 C CA . GLU A 1 194 ? -23.719 9.348 8.636 1.00 62.47 194 GLU A CA 1
ATOM 1557 C C . GLU A 1 194 ? -24.951 10.173 8.239 1.00 62.47 194 GLU A C 1
ATOM 1559 O O . GLU A 1 194 ? -25.909 10.327 8.993 1.00 62.47 194 GLU A O 1
ATOM 1564 N N . SER A 1 195 ? -24.919 10.730 7.026 1.00 47.00 195 SER A N 1
ATOM 1565 C CA . SER A 1 195 ? -25.913 11.670 6.479 1.00 47.00 195 SER A CA 1
ATOM 1566 C C . SER A 1 195 ? -27.303 11.045 6.234 1.00 47.00 195 SER A C 1
ATOM 1568 O O . SER A 1 195 ? -28.190 11.691 5.679 1.00 47.00 195 SER A O 1
ATOM 1570 N N . THR A 1 196 ? -27.528 9.792 6.650 1.00 52.59 196 THR A N 1
ATOM 1571 C CA . THR A 1 196 ? -28.795 9.076 6.455 1.00 52.59 196 THR A CA 1
ATOM 1572 C C . THR A 1 196 ? -29.371 8.594 7.789 1.00 52.59 196 THR A C 1
ATOM 1574 O O . THR A 1 196 ? -28.691 8.026 8.633 1.00 52.59 196 THR A O 1
ATOM 1577 N N . SER A 1 197 ? -30.657 8.876 7.994 1.00 54.47 197 SER A N 1
ATOM 1578 C CA . SER A 1 197 ? -31.344 8.961 9.297 1.00 54.47 197 SER A CA 1
ATOM 1579 C C . SER A 1 197 ? -31.511 7.673 10.131 1.00 54.47 197 SER A C 1
ATOM 1581 O O . SER A 1 197 ? -32.309 7.680 11.069 1.00 54.47 197 SER A O 1
ATOM 1583 N N . ARG A 1 198 ? -30.825 6.560 9.832 1.00 57.03 198 ARG A N 1
ATOM 1584 C CA . ARG A 1 198 ? -31.080 5.272 10.522 1.00 57.03 198 ARG A CA 1
ATOM 1585 C C . ARG A 1 198 ? -29.856 4.439 10.889 1.00 57.03 198 ARG A C 1
ATOM 1587 O O . ARG A 1 198 ? -30.015 3.495 11.652 1.00 57.03 198 ARG A O 1
ATOM 1594 N N . GLU A 1 199 ? -28.662 4.778 10.412 1.00 65.56 199 GLU A N 1
ATOM 1595 C CA . GLU A 1 199 ? -27.451 4.007 10.710 1.00 65.56 199 GLU A CA 1
ATOM 1596 C C . GLU A 1 199 ? -26.502 4.866 11.547 1.00 65.56 199 GLU A C 1
ATOM 1598 O O . GLU A 1 199 ? -26.046 5.924 11.121 1.00 65.56 199 GLU A O 1
ATOM 1603 N N . ARG A 1 200 ? -26.285 4.456 12.799 1.00 79.62 200 ARG A N 1
ATOM 1604 C CA . ARG A 1 200 ? -25.384 5.136 13.732 1.00 79.62 200 ARG A CA 1
ATOM 1605 C C . ARG A 1 200 ? -24.061 4.384 13.731 1.00 79.62 200 ARG A C 1
ATOM 1607 O O . ARG A 1 200 ? -24.039 3.201 14.072 1.00 79.62 200 ARG A O 1
ATOM 1614 N N . VAL A 1 201 ? -22.978 5.055 13.348 1.00 84.31 201 VAL A N 1
ATOM 1615 C CA . VAL A 1 201 ? -21.642 4.454 13.277 1.00 84.31 201 VAL A CA 1
ATOM 1616 C C . VAL A 1 201 ? -20.719 5.107 14.301 1.00 84.31 201 VAL A C 1
ATOM 1618 O O . VAL A 1 201 ? -20.678 6.328 14.455 1.00 84.31 201 VAL A O 1
ATOM 1621 N N . LEU A 1 202 ? -19.972 4.268 15.007 1.00 86.81 202 LEU A N 1
ATOM 1622 C CA . LEU A 1 202 ? -19.040 4.615 16.065 1.00 86.81 202 LEU A CA 1
ATOM 1623 C C . LEU A 1 202 ? -17.623 4.229 15.651 1.00 86.81 202 LEU A C 1
ATOM 1625 O O . LEU A 1 202 ? -17.413 3.168 15.070 1.00 86.81 202 LEU A O 1
ATOM 1629 N N . ASP A 1 203 ? -16.652 5.062 15.989 1.00 87.25 203 ASP A N 1
ATOM 1630 C CA . ASP A 1 203 ? -15.232 4.747 15.902 1.00 87.25 203 ASP A CA 1
ATOM 1631 C C . ASP A 1 203 ? -14.698 4.574 17.328 1.00 87.25 203 ASP A C 1
ATOM 1633 O O . ASP A 1 203 ? -14.545 5.547 18.073 1.00 87.25 203 ASP A O 1
ATOM 1637 N N . LEU A 1 204 ? -14.486 3.321 17.731 1.00 88.12 204 LEU A N 1
ATOM 1638 C CA . LEU A 1 204 ? -13.831 2.964 18.984 1.00 88.12 204 LEU A CA 1
ATOM 1639 C C . LEU A 1 204 ? -12.325 2.955 18.744 1.00 88.12 204 LEU A C 1
ATOM 1641 O O . LEU A 1 204 ? -11.827 2.127 17.983 1.00 88.12 204 LEU A O 1
ATOM 1645 N N . ARG A 1 205 ? -11.599 3.842 19.419 1.00 89.19 205 ARG A N 1
ATOM 1646 C CA . ARG A 1 205 ? -10.145 3.940 19.319 1.00 89.19 205 ARG A CA 1
ATOM 1647 C C . ARG A 1 205 ? -9.483 3.687 20.661 1.00 89.19 205 ARG A C 1
ATOM 1649 O O . ARG A 1 205 ? -9.786 4.349 21.650 1.00 89.19 205 ARG A O 1
ATOM 1656 N N . VAL A 1 206 ? -8.551 2.749 20.681 1.00 87.56 206 VAL A N 1
ATOM 1657 C CA . VAL A 1 206 ? -7.790 2.335 21.857 1.00 87.56 206 VAL A CA 1
ATOM 1658 C C . VAL A 1 206 ? -6.314 2.568 21.570 1.00 87.56 206 VAL A C 1
ATOM 1660 O O . VAL A 1 206 ? -5.801 2.118 20.545 1.00 87.56 206 VAL A O 1
ATOM 1663 N N . VAL A 1 207 ? -5.637 3.270 22.473 1.00 85.94 207 VAL A N 1
ATOM 1664 C CA . VAL A 1 207 ? -4.175 3.379 22.484 1.00 85.94 207 VAL A CA 1
ATOM 1665 C C . VAL A 1 207 ? -3.667 2.657 23.710 1.00 85.94 207 VAL A C 1
ATOM 1667 O O . VAL A 1 207 ? -4.156 2.907 24.807 1.00 85.94 207 VAL A O 1
ATOM 1670 N N . HIS A 1 208 ? -2.690 1.780 23.537 1.00 85.31 208 HIS A N 1
ATOM 1671 C CA . HIS A 1 208 ? -2.003 1.119 24.635 1.00 85.31 208 HIS A CA 1
ATOM 1672 C C . HIS A 1 208 ? -0.498 1.357 24.519 1.00 85.31 208 HIS A C 1
ATOM 1674 O O . HIS A 1 208 ? 0.074 1.174 23.450 1.00 85.31 208 HIS A O 1
ATOM 1680 N N . LYS A 1 209 ? 0.141 1.750 25.619 1.00 81.25 209 LYS A N 1
ATOM 1681 C CA . LYS A 1 209 ? 1.580 1.973 25.748 1.00 81.25 209 LYS A CA 1
ATOM 1682 C C . LYS A 1 209 ? 2.133 0.986 26.776 1.00 81.25 209 LYS A C 1
ATOM 1684 O O . LYS A 1 209 ? 1.836 1.094 27.966 1.00 81.25 209 LYS A O 1
ATOM 1689 N N . GLY A 1 210 ? 2.963 0.053 26.323 1.00 74.75 210 GLY A N 1
ATOM 1690 C CA . GLY A 1 210 ? 3.538 -0.974 27.187 1.00 74.75 210 GLY A CA 1
ATOM 1691 C C . GLY A 1 210 ? 4.568 -1.854 26.487 1.00 74.75 210 GLY A C 1
ATOM 1692 O O . GLY A 1 210 ? 4.716 -1.822 25.263 1.00 74.75 210 GLY A O 1
ATOM 1693 N N . ASP A 1 211 ? 5.282 -2.645 27.284 1.00 67.50 211 ASP A N 1
ATOM 1694 C CA . ASP A 1 211 ? 6.487 -3.350 26.827 1.00 67.50 211 ASP A CA 1
ATOM 1695 C C . ASP A 1 211 ? 6.206 -4.757 26.274 1.00 67.50 211 ASP A C 1
ATOM 1697 O O . ASP A 1 211 ? 7.127 -5.394 25.785 1.00 67.50 211 ASP A O 1
ATOM 1701 N N . ASN A 1 212 ? 4.962 -5.261 26.309 1.00 66.62 212 ASN A N 1
ATOM 1702 C CA . ASN A 1 212 ? 4.677 -6.663 25.951 1.00 66.62 212 ASN A CA 1
ATOM 1703 C C . ASN A 1 212 ? 3.285 -6.952 25.365 1.00 66.62 212 ASN A C 1
ATOM 1705 O O . ASN A 1 212 ? 2.939 -8.118 25.184 1.00 66.62 212 ASN A O 1
ATOM 1709 N N . ILE A 1 213 ? 2.469 -5.940 25.064 1.00 73.50 213 ILE A N 1
ATOM 1710 C CA . ILE A 1 213 ? 1.145 -6.188 24.479 1.00 73.50 213 ILE A CA 1
ATOM 1711 C C . ILE A 1 213 ? 1.254 -6.116 22.964 1.00 73.50 213 ILE A C 1
ATOM 1713 O O . ILE A 1 213 ? 1.538 -5.057 22.404 1.00 73.50 213 ILE A O 1
ATOM 1717 N N . ARG A 1 214 ? 1.012 -7.247 22.302 1.00 79.62 214 ARG A N 1
ATOM 1718 C CA . ARG A 1 214 ? 0.891 -7.285 20.849 1.00 79.62 214 ARG A CA 1
ATOM 1719 C C . ARG A 1 214 ? -0.503 -6.825 20.425 1.00 79.62 214 ARG A C 1
ATOM 1721 O O . ARG A 1 214 ? -1.479 -6.986 21.161 1.00 79.62 214 ARG A O 1
ATOM 1728 N N . ASP A 1 215 ? -0.601 -6.263 19.227 1.00 84.69 215 ASP A N 1
ATOM 1729 C CA . ASP A 1 215 ? -1.873 -5.844 18.643 1.00 84.69 215 ASP A CA 1
ATOM 1730 C C . ASP A 1 215 ? -2.870 -6.997 18.542 1.00 84.69 215 ASP A C 1
ATOM 1732 O O . ASP A 1 215 ? -4.045 -6.806 18.846 1.00 84.69 215 ASP A O 1
ATOM 1736 N N . ASP A 1 216 ? -2.422 -8.200 18.195 1.00 86.69 216 ASP A N 1
ATOM 1737 C CA . ASP A 1 216 ? -3.279 -9.374 18.067 1.00 86.69 216 ASP A CA 1
ATOM 1738 C C . ASP A 1 216 ? -3.969 -9.775 19.382 1.00 86.69 216 ASP A C 1
ATO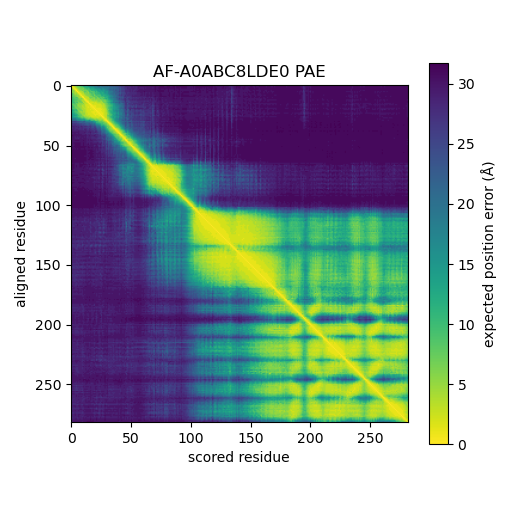M 1740 O O . ASP A 1 216 ? -5.175 -10.028 19.373 1.00 86.69 216 ASP A O 1
ATOM 1744 N N . ASP A 1 217 ? -3.275 -9.744 20.520 1.00 87.56 217 ASP A N 1
ATOM 1745 C CA . ASP A 1 217 ? -3.869 -10.106 21.817 1.00 87.56 217 ASP A CA 1
ATOM 1746 C C . ASP A 1 217 ? -4.947 -9.105 22.254 1.00 87.56 217 ASP A C 1
ATOM 1748 O O . ASP A 1 217 ? -6.034 -9.489 22.705 1.00 87.56 217 ASP A O 1
ATOM 1752 N N . LEU A 1 218 ? -4.672 -7.810 22.069 1.00 87.00 218 LEU A N 1
ATOM 1753 C CA . LEU A 1 218 ? -5.629 -6.739 22.345 1.00 87.00 218 LEU A CA 1
ATOM 1754 C C . LEU A 1 218 ? -6.852 -6.851 21.428 1.00 87.00 218 LEU A C 1
ATOM 1756 O O . LEU A 1 218 ? -7.992 -6.715 21.884 1.00 87.00 218 LEU A O 1
ATOM 1760 N N . MET A 1 219 ? -6.627 -7.159 20.150 1.00 88.31 219 MET A N 1
ATOM 1761 C CA . MET A 1 219 ? -7.696 -7.344 19.173 1.00 88.31 219 MET A CA 1
ATOM 1762 C C . MET A 1 219 ? -8.590 -8.522 19.526 1.00 88.31 219 MET A C 1
ATOM 1764 O O . MET A 1 219 ? -9.810 -8.367 19.536 1.00 88.31 219 MET A O 1
ATOM 1768 N N . ILE A 1 220 ? -8.013 -9.679 19.852 1.00 90.50 220 ILE A N 1
ATOM 1769 C CA . ILE A 1 220 ? -8.774 -10.887 20.184 1.00 90.50 220 ILE A CA 1
ATOM 1770 C C . ILE A 1 220 ? -9.697 -10.630 21.379 1.00 90.50 220 ILE A C 1
ATOM 1772 O O . ILE A 1 220 ? -10.885 -10.943 21.303 1.00 90.50 220 ILE A O 1
ATOM 1776 N N . ARG A 1 221 ? -9.197 -10.001 22.449 1.00 88.00 221 ARG A N 1
ATOM 1777 C CA . ARG A 1 221 ? -10.002 -9.731 23.653 1.00 88.00 221 ARG A CA 1
ATOM 1778 C C . ARG A 1 221 ? -11.128 -8.740 23.408 1.00 88.00 221 ARG A C 1
ATOM 1780 O O . ARG A 1 221 ? -12.250 -8.957 23.864 1.00 88.00 221 ARG A O 1
ATOM 1787 N N . LEU A 1 222 ? -10.850 -7.668 22.668 1.00 89.75 222 LEU A N 1
ATOM 1788 C CA . LEU A 1 222 ? -11.876 -6.687 22.323 1.00 89.75 222 LEU A CA 1
ATOM 1789 C C . LEU A 1 222 ? -12.932 -7.285 21.395 1.00 89.75 222 LEU A C 1
ATOM 1791 O O . LEU A 1 222 ? -14.118 -7.041 21.592 1.00 89.75 222 LEU A O 1
ATOM 1795 N N . LEU A 1 223 ? -12.535 -8.117 20.433 1.00 90.62 223 LEU A N 1
ATOM 1796 C CA . LEU A 1 223 ? -13.472 -8.835 19.572 1.00 90.62 223 LEU A CA 1
ATOM 1797 C C . LEU A 1 223 ? -14.311 -9.852 20.348 1.00 90.62 223 LEU A C 1
ATOM 1799 O O . LEU A 1 223 ? -15.508 -9.971 20.093 1.00 90.62 223 LEU A O 1
ATOM 1803 N N . GLU A 1 224 ? -13.726 -10.562 21.312 1.00 91.06 224 GLU A N 1
ATOM 1804 C CA . GLU A 1 224 ? -14.468 -11.473 22.185 1.00 91.06 224 GLU A CA 1
ATOM 1805 C C . GLU A 1 224 ? -15.485 -10.717 23.052 1.00 91.06 224 GLU A C 1
ATOM 1807 O O . GLU A 1 224 ? -16.621 -11.166 23.214 1.00 91.06 224 GLU A O 1
ATOM 1812 N N . PHE A 1 225 ? -15.104 -9.551 23.575 1.00 89.88 225 PHE A N 1
ATOM 1813 C CA . PHE A 1 225 ? -16.010 -8.664 24.298 1.00 89.88 225 PHE A CA 1
ATOM 1814 C C . PHE A 1 225 ? -17.146 -8.158 23.400 1.00 89.88 225 PHE A C 1
ATOM 1816 O O . PHE A 1 225 ? -18.313 -8.292 23.764 1.00 89.88 225 PHE A O 1
ATOM 1823 N N . LEU A 1 226 ? -16.828 -7.658 22.204 1.00 88.62 226 LEU A N 1
ATOM 1824 C CA . LEU A 1 226 ? -17.827 -7.191 21.241 1.00 88.62 226 LEU A CA 1
ATOM 1825 C C . LEU A 1 226 ? -18.769 -8.309 20.800 1.00 88.62 226 LEU A C 1
ATOM 1827 O O . LEU A 1 226 ? -19.958 -8.071 20.647 1.00 88.62 226 LEU A O 1
ATOM 1831 N N . LYS A 1 227 ? -18.280 -9.547 20.682 1.00 88.00 227 LYS A N 1
ATOM 1832 C CA . LYS A 1 227 ? -19.117 -10.715 20.382 1.00 88.00 227 LYS A CA 1
ATOM 1833 C C . LYS A 1 227 ? -20.186 -10.976 21.452 1.00 88.00 227 LYS A C 1
ATOM 1835 O O . LYS A 1 227 ? -21.217 -11.557 21.133 1.00 88.00 227 LYS A O 1
ATOM 1840 N N . LYS A 1 228 ? -19.956 -10.582 22.710 1.00 87.50 228 LYS A N 1
ATOM 1841 C CA . LYS A 1 228 ? -20.949 -10.701 23.798 1.00 87.50 228 LYS A CA 1
ATOM 1842 C C . LYS A 1 228 ? -22.033 -9.618 23.707 1.00 87.50 228 LYS A C 1
ATOM 1844 O O . LYS A 1 228 ? -23.075 -9.753 24.344 1.00 87.50 228 LYS A O 1
ATOM 1849 N N . ILE A 1 229 ? -21.797 -8.556 22.933 1.00 84.62 229 ILE A N 1
ATOM 1850 C CA . ILE A 1 229 ? -22.706 -7.424 22.757 1.00 84.62 229 ILE A CA 1
ATOM 1851 C C . ILE A 1 229 ? -23.459 -7.596 21.439 1.00 84.62 229 ILE A C 1
ATOM 1853 O O . ILE A 1 229 ? -22.939 -7.326 20.364 1.00 84.62 229 ILE A O 1
ATOM 1857 N N . ASN A 1 230 ? -24.728 -7.987 21.523 1.00 77.56 230 ASN A N 1
ATOM 1858 C CA . ASN A 1 230 ? -25.557 -8.207 20.332 1.00 77.56 230 ASN A CA 1
ATOM 1859 C C . ASN A 1 230 ? -26.087 -6.908 19.695 1.00 77.56 230 ASN A C 1
ATOM 1861 O O . ASN A 1 230 ? -26.715 -6.963 18.645 1.00 77.56 230 ASN A O 1
ATOM 1865 N N . SER A 1 231 ? -25.866 -5.749 20.320 1.00 81.19 231 SER A N 1
ATOM 1866 C CA . SER A 1 231 ? -26.385 -4.454 19.851 1.00 81.19 231 SER A CA 1
ATOM 1867 C C . SER A 1 231 ? -25.481 -3.753 18.830 1.00 81.19 231 SER A C 1
ATOM 1869 O O . SER A 1 231 ? -25.814 -2.657 18.372 1.00 81.19 231 SER A O 1
ATOM 1871 N N . MET A 1 232 ? -24.316 -4.329 18.514 1.00 81.69 232 MET A N 1
ATOM 1872 C CA . MET A 1 232 ? -23.302 -3.699 17.670 1.00 81.69 232 MET A CA 1
ATOM 1873 C C . MET A 1 232 ? -22.728 -4.683 16.658 1.00 81.69 232 MET A C 1
ATOM 1875 O O . MET A 1 232 ? -22.307 -5.781 17.017 1.00 81.69 232 MET A O 1
ATOM 1879 N N . SER A 1 233 ? -22.632 -4.258 15.402 1.00 85.44 233 SER A N 1
ATOM 1880 C CA . SER A 1 233 ? -21.939 -4.993 14.350 1.00 85.44 233 SER A CA 1
ATOM 1881 C C . SER A 1 233 ? -20.602 -4.334 14.015 1.00 85.44 233 SER A C 1
ATOM 1883 O O . SER A 1 233 ? -20.489 -3.122 13.851 1.00 85.44 233 SER A O 1
ATOM 1885 N N . LEU A 1 234 ? -19.543 -5.136 13.931 1.00 87.94 234 LEU A N 1
ATOM 1886 C CA . LEU A 1 234 ? -18.227 -4.661 13.512 1.00 87.94 234 LEU A CA 1
ATOM 1887 C C . LEU A 1 234 ? -18.210 -4.444 11.994 1.00 87.94 234 LEU A C 1
ATOM 1889 O O . LEU A 1 234 ? -18.474 -5.369 11.230 1.00 87.94 234 LEU A O 1
ATOM 1893 N N . VAL A 1 235 ? -17.846 -3.238 11.564 1.00 89.62 235 VAL A N 1
ATOM 1894 C CA . VAL A 1 235 ? -17.727 -2.857 10.150 1.00 89.62 235 VAL A CA 1
ATOM 1895 C C . VAL A 1 235 ? -16.289 -3.001 9.664 1.00 89.62 235 VAL A C 1
ATOM 1897 O O . VAL A 1 235 ? -16.036 -3.601 8.623 1.00 89.62 235 VAL A O 1
ATOM 1900 N N . SER A 1 236 ? -15.332 -2.436 10.398 1.00 89.50 236 SER A N 1
ATOM 1901 C CA . SER A 1 236 ? -13.920 -2.473 10.015 1.00 89.50 236 SER A CA 1
ATOM 1902 C C . SER A 1 236 ? -13.010 -2.423 11.226 1.00 89.50 236 SER A C 1
ATOM 1904 O O . SER A 1 236 ? -13.384 -1.885 12.267 1.00 89.50 236 SER A O 1
ATOM 1906 N N . ILE A 1 237 ? -11.793 -2.927 11.056 1.00 90.50 237 ILE A N 1
ATOM 1907 C CA . ILE A 1 237 ? -10.800 -3.025 12.116 1.00 90.50 237 ILE A CA 1
ATOM 1908 C C . ILE A 1 237 ? -9.427 -2.641 11.583 1.00 90.50 237 ILE A C 1
ATOM 1910 O O . ILE A 1 237 ? -9.058 -3.028 10.475 1.00 90.50 237 ILE A O 1
ATOM 1914 N N . ASN A 1 238 ? -8.692 -1.850 12.353 1.00 86.94 238 ASN A N 1
ATOM 1915 C CA . ASN A 1 238 ? -7.333 -1.440 12.038 1.00 86.94 238 ASN A CA 1
ATOM 1916 C C . ASN A 1 238 ? -6.499 -1.517 13.315 1.00 86.94 238 ASN A C 1
ATOM 1918 O O . ASN A 1 238 ? -6.860 -0.897 14.312 1.00 86.94 238 ASN A O 1
ATOM 1922 N N . ALA A 1 239 ? -5.405 -2.268 13.269 1.00 85.88 239 ALA A N 1
ATOM 1923 C CA . ALA A 1 239 ? -4.462 -2.415 14.366 1.00 85.88 239 ALA A CA 1
ATOM 1924 C C . ALA A 1 239 ? -3.076 -2.018 13.863 1.00 85.88 239 ALA A C 1
ATOM 1926 O O . ALA A 1 239 ? -2.650 -2.446 12.788 1.00 85.88 239 ALA A O 1
ATOM 1927 N N . GLN A 1 240 ? -2.389 -1.168 14.615 1.00 83.75 240 GLN A N 1
ATOM 1928 C CA . GLN A 1 240 ? -1.048 -0.710 14.294 1.00 83.75 240 GLN A CA 1
ATOM 1929 C C . GLN A 1 240 ? -0.188 -0.728 15.550 1.00 83.75 240 GLN A C 1
ATOM 1931 O O . GLN A 1 240 ? -0.360 0.099 16.443 1.00 83.75 240 GLN A O 1
ATOM 1936 N N . THR A 1 241 ? 0.782 -1.634 15.585 1.00 85.31 241 THR A N 1
ATOM 1937 C CA . THR A 1 241 ? 1.837 -1.640 16.602 1.00 85.31 241 THR A CA 1
ATOM 1938 C C . THR A 1 241 ? 3.022 -0.825 16.109 1.00 85.31 241 THR A C 1
ATOM 1940 O O . THR A 1 241 ? 3.572 -1.087 15.036 1.00 85.31 241 THR A O 1
ATOM 1943 N N . ARG A 1 242 ? 3.450 0.166 16.891 1.00 76.38 242 ARG A N 1
ATOM 1944 C CA . ARG A 1 242 ? 4.676 0.930 16.640 1.00 76.38 242 ARG A CA 1
ATOM 1945 C C . ARG A 1 242 ? 5.621 0.787 17.824 1.00 76.38 242 ARG A C 1
ATOM 1947 O O . ARG A 1 242 ? 5.312 1.219 18.928 1.00 76.38 242 ARG A O 1
ATOM 1954 N N . ALA A 1 243 ? 6.796 0.216 17.586 1.00 73.31 243 ALA A N 1
ATOM 1955 C CA . ALA A 1 243 ? 7.887 0.251 18.553 1.00 73.31 243 ALA A CA 1
ATOM 1956 C C . ALA A 1 243 ? 8.554 1.636 18.519 1.00 73.31 243 ALA A C 1
ATOM 1958 O O . ALA A 1 243 ? 8.882 2.135 17.435 1.00 73.31 243 ALA A O 1
ATOM 1959 N N . LYS A 1 244 ? 8.762 2.275 19.678 1.00 70.50 244 LYS A N 1
ATOM 1960 C CA . LYS A 1 244 ? 9.605 3.478 19.738 1.00 70.50 244 LYS A CA 1
ATOM 1961 C C . LYS A 1 244 ? 11.057 3.103 19.436 1.00 70.50 244 LYS A C 1
ATOM 1963 O O . LYS A 1 244 ? 11.522 2.029 19.806 1.00 70.50 244 LYS A O 1
ATOM 1968 N N . GLN A 1 245 ? 11.784 4.020 18.793 1.00 61.19 245 GLN A N 1
ATOM 1969 C CA . GLN A 1 245 ? 13.211 3.854 18.470 1.00 61.19 245 GLN A CA 1
ATOM 1970 C C . GLN A 1 245 ? 14.097 3.631 19.713 1.00 61.19 245 GLN A C 1
ATOM 1972 O O . GLN A 1 245 ? 15.213 3.151 19.572 1.00 61.19 245 GLN A O 1
ATOM 1977 N N . ASP A 1 246 ? 13.578 3.925 20.910 1.00 60.97 246 ASP A N 1
ATOM 1978 C CA . ASP A 1 246 ? 14.249 3.768 22.206 1.00 60.97 246 ASP A CA 1
ATOM 1979 C C . ASP A 1 246 ? 14.148 2.342 22.797 1.00 60.97 246 ASP A C 1
ATOM 1981 O O . ASP A 1 246 ? 14.494 2.103 23.948 1.00 60.97 246 ASP A O 1
ATOM 1985 N N . GLY A 1 247 ? 13.633 1.374 22.028 1.00 59.25 247 GLY A N 1
ATOM 1986 C CA . GLY A 1 247 ? 13.717 -0.064 22.322 1.00 59.25 247 GLY A CA 1
ATOM 1987 C C . GLY A 1 247 ? 12.880 -0.592 23.495 1.00 59.25 247 GLY A C 1
ATOM 1988 O O . GLY A 1 247 ? 12.684 -1.800 23.569 1.00 59.25 247 GLY A O 1
ATOM 1989 N N . GLY A 1 248 ? 12.372 0.272 24.379 1.00 64.00 248 GLY A N 1
ATOM 1990 C CA . GLY A 1 248 ? 11.589 -0.133 25.553 1.00 64.00 248 GLY A CA 1
ATOM 1991 C C . GLY A 1 248 ? 10.083 -0.192 25.306 1.00 64.00 248 GLY A C 1
ATOM 1992 O O . GLY A 1 248 ? 9.469 -1.226 25.515 1.00 64.00 248 GLY A O 1
ATOM 1993 N N . THR A 1 249 ? 9.485 0.895 24.804 1.00 71.31 249 THR A N 1
ATOM 1994 C CA . THR A 1 249 ? 8.019 1.048 24.788 1.00 71.31 249 THR A CA 1
ATOM 1995 C C . THR A 1 249 ? 7.413 0.855 23.400 1.00 71.31 249 THR A C 1
ATOM 1997 O O . THR A 1 249 ? 7.760 1.552 22.437 1.00 71.31 249 THR A O 1
ATOM 2000 N N . SER A 1 250 ? 6.461 -0.073 23.295 1.00 80.69 250 SER A N 1
ATOM 2001 C CA . SER A 1 250 ? 5.5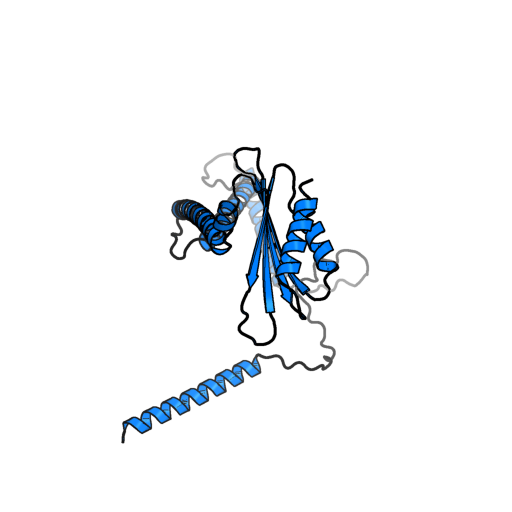99 -0.210 22.121 1.00 80.69 250 SER A CA 1
ATOM 2002 C C . SER A 1 250 ? 4.281 0.532 22.344 1.00 80.69 250 SER A C 1
ATOM 2004 O O . SER A 1 250 ? 3.751 0.564 23.457 1.00 80.69 250 SER A O 1
ATOM 2006 N N . VAL A 1 251 ? 3.778 1.181 21.296 1.00 84.62 251 VAL A N 1
ATOM 2007 C CA . VAL A 1 251 ? 2.464 1.824 21.290 1.00 84.62 251 VAL A CA 1
ATOM 2008 C C . VAL A 1 251 ? 1.586 1.108 20.274 1.00 84.62 251 VAL A C 1
ATOM 2010 O O . VAL A 1 251 ? 1.900 1.074 19.083 1.00 84.62 251 VAL A O 1
ATOM 2013 N N . VAL A 1 252 ? 0.493 0.530 20.754 1.00 85.62 252 VAL A N 1
ATOM 2014 C CA . VAL A 1 252 ? -0.525 -0.139 19.948 1.00 85.62 252 VAL A CA 1
ATOM 2015 C C . VAL A 1 252 ? -1.692 0.817 19.755 1.00 85.62 252 VAL A C 1
ATOM 2017 O O . VAL A 1 252 ? -2.298 1.264 20.728 1.00 85.62 252 VAL A O 1
ATOM 2020 N N . PHE A 1 253 ? -2.013 1.112 18.499 1.00 85.81 253 PHE A N 1
ATOM 2021 C CA . PHE A 1 253 ? -3.192 1.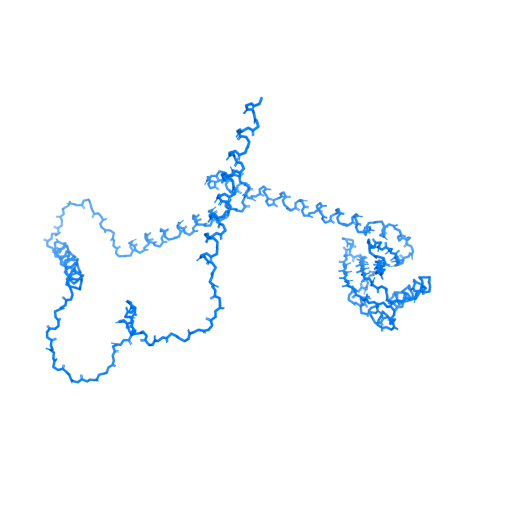869 18.093 1.00 85.81 253 PHE A CA 1
ATOM 2022 C C . PHE A 1 253 ? -4.201 0.924 17.464 1.00 85.81 253 PHE A C 1
ATOM 2024 O O . PHE A 1 253 ? -3.872 0.161 16.557 1.00 85.81 253 PHE A O 1
ATOM 2031 N N . LEU A 1 254 ? -5.437 0.986 17.929 1.00 88.81 254 LEU A N 1
ATOM 2032 C CA . LEU A 1 254 ? -6.473 0.053 17.535 1.00 88.81 254 LEU A CA 1
ATOM 2033 C C . LEU A 1 254 ? -7.770 0.816 17.314 1.00 88.81 254 LEU A C 1
ATOM 2035 O O . LEU A 1 254 ? -8.279 1.455 18.228 1.00 88.81 254 LEU A O 1
ATOM 2039 N N . SER A 1 255 ? -8.284 0.761 16.091 1.00 88.88 255 SER A N 1
ATOM 2040 C CA . SER A 1 255 ? -9.473 1.492 15.657 1.00 88.88 255 SER A CA 1
ATOM 2041 C C . SER A 1 255 ? -10.497 0.510 15.106 1.00 88.88 255 SER A C 1
ATOM 2043 O O . SER A 1 255 ? -10.225 -0.197 14.131 1.00 88.88 255 SER A O 1
ATOM 2045 N N . LEU A 1 256 ? -11.678 0.462 15.718 1.00 90.19 256 LEU A N 1
ATOM 2046 C CA . LEU A 1 256 ? -12.803 -0.343 15.262 1.00 90.19 256 LEU A CA 1
ATOM 2047 C C . LEU A 1 256 ? -13.954 0.568 14.882 1.00 90.19 256 LEU A C 1
ATOM 2049 O O . LEU A 1 256 ? -14.421 1.377 15.682 1.00 90.19 256 LEU A O 1
ATOM 2053 N N . ARG A 1 257 ? -14.474 0.349 13.682 1.00 90.19 257 ARG A N 1
ATOM 2054 C CA . ARG A 1 257 ? -15.720 0.955 13.244 1.00 90.19 257 ARG A CA 1
ATOM 2055 C C . ARG A 1 257 ? -16.860 0.014 13.582 1.00 90.19 257 ARG A C 1
ATOM 2057 O O . ARG A 1 257 ? -16.896 -1.104 13.069 1.00 90.19 257 ARG A O 1
ATOM 2064 N N . LEU A 1 258 ? -17.776 0.464 14.423 1.00 89.06 258 LEU A N 1
ATOM 2065 C CA . LEU A 1 258 ? -18.922 -0.299 14.901 1.00 89.06 258 LEU A CA 1
ATOM 2066 C C . LEU A 1 258 ? -20.203 0.356 14.389 1.00 89.06 258 LEU A C 1
ATOM 2068 O O . LEU A 1 258 ? -20.357 1.571 14.464 1.00 89.06 258 LEU A O 1
ATOM 2072 N N . LYS A 1 259 ? -21.128 -0.442 13.873 1.00 87.50 259 LYS A N 1
ATOM 2073 C CA . LYS A 1 259 ? -22.486 -0.032 13.535 1.00 87.50 259 LYS A CA 1
ATOM 2074 C C . LYS A 1 259 ? -23.400 -0.408 14.692 1.00 87.50 259 LYS A C 1
ATOM 2076 O O . LYS A 1 259 ? -23.312 -1.507 15.230 1.00 87.50 259 LYS A O 1
ATOM 2081 N N . ILE A 1 260 ? -24.257 0.519 15.090 1.00 86.00 260 ILE A N 1
ATOM 2082 C CA . ILE A 1 260 ? -25.179 0.343 16.210 1.00 86.00 260 ILE A CA 1
ATOM 2083 C C . ILE A 1 260 ? -26.537 -0.093 15.654 1.00 86.00 260 ILE A C 1
ATOM 2085 O O . ILE A 1 260 ? -27.107 0.586 14.799 1.00 86.00 260 ILE A O 1
ATOM 2089 N N . GLU A 1 261 ? -27.055 -1.211 16.158 1.00 80.25 261 GLU A N 1
ATOM 2090 C CA . GLU A 1 261 ? -28.323 -1.816 15.721 1.00 80.25 261 GLU A CA 1
ATOM 2091 C C . GLU A 1 261 ? -29.454 -1.652 16.756 1.00 80.25 261 GLU A C 1
ATOM 2093 O O . GLU A 1 261 ? -30.590 -2.045 16.499 1.00 80.25 261 GLU A O 1
ATOM 2098 N N . GLY A 1 262 ? -29.182 -1.025 17.907 1.00 75.56 262 GLY A N 1
ATOM 2099 C CA . GLY A 1 262 ? -30.166 -0.820 18.973 1.00 75.56 262 GLY A CA 1
ATOM 2100 C C . GLY A 1 262 ? -29.785 0.260 19.988 1.00 75.56 262 GLY A C 1
ATOM 2101 O O . GLY A 1 262 ? -28.907 1.090 19.746 1.00 75.56 262 GLY A O 1
ATOM 2102 N N . GLU A 1 263 ? -30.462 0.262 21.136 1.00 77.38 263 GLU A N 1
ATOM 2103 C CA . GLU A 1 263 ? -30.097 1.119 22.266 1.00 77.38 263 GLU A CA 1
ATOM 2104 C C . GLU A 1 263 ? -28.824 0.598 22.941 1.00 77.38 263 GLU A C 1
ATOM 2106 O O . GLU A 1 263 ? -28.642 -0.606 23.138 1.00 77.38 263 GLU A O 1
ATOM 2111 N N . TRP A 1 264 ? -27.924 1.521 23.273 1.00 77.62 264 TRP A N 1
ATOM 2112 C CA . TRP A 1 264 ? -26.675 1.222 23.959 1.00 77.62 264 TRP A CA 1
ATOM 2113 C C . TRP A 1 264 ? -26.329 2.368 24.911 1.00 77.62 264 TRP A C 1
ATOM 2115 O O . TRP A 1 264 ? -26.642 3.527 24.631 1.00 77.62 264 TRP A O 1
ATOM 2125 N N . ASP A 1 265 ? -25.690 2.033 26.030 1.00 84.06 265 ASP A N 1
ATOM 2126 C CA . ASP A 1 265 ? -25.149 3.009 26.973 1.00 84.06 265 ASP A CA 1
ATOM 2127 C C . ASP A 1 265 ? -23.651 3.198 26.706 1.00 84.06 265 ASP A C 1
ATOM 2129 O O . ASP A 1 265 ? -22.840 2.290 26.919 1.00 84.06 265 ASP A O 1
ATOM 2133 N N . GLU A 1 266 ? -23.300 4.393 26.234 1.00 83.69 266 GLU A N 1
ATOM 2134 C CA . GLU A 1 266 ? -21.929 4.786 25.918 1.00 83.69 266 GLU A CA 1
ATOM 2135 C C . GLU A 1 266 ? -21.010 4.745 27.139 1.00 83.69 266 GLU A C 1
ATOM 2137 O O . GLU A 1 266 ? -19.884 4.250 27.047 1.00 83.69 266 GLU A O 1
ATOM 2142 N N . SER A 1 267 ? -21.497 5.192 28.298 1.00 85.94 267 SER A N 1
ATOM 2143 C CA . SER A 1 267 ? -20.680 5.278 29.511 1.00 85.94 267 SER A CA 1
ATOM 2144 C C . SER A 1 267 ? -20.370 3.885 30.052 1.00 85.94 267 SER A C 1
ATOM 2146 O O . SER A 1 267 ? -19.214 3.563 30.343 1.00 85.94 267 SER A O 1
ATOM 2148 N N . ALA A 1 268 ? -21.386 3.020 30.128 1.00 88.00 268 ALA A N 1
ATOM 2149 C CA . ALA A 1 268 ? -21.206 1.634 30.550 1.00 88.00 268 ALA A CA 1
ATOM 2150 C C . ALA A 1 268 ? -20.280 0.863 29.598 1.00 88.00 268 ALA A C 1
ATOM 2152 O O . A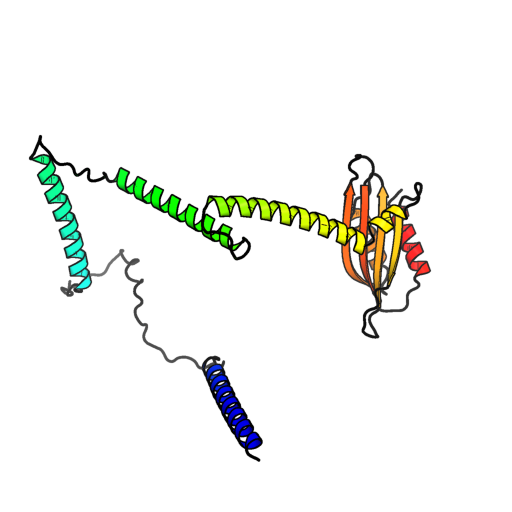LA A 1 268 ? -19.402 0.121 30.048 1.00 88.00 268 ALA A O 1
ATOM 2153 N N . PHE A 1 269 ? -20.429 1.072 28.288 1.00 87.75 269 PHE A N 1
ATOM 2154 C CA . PHE A 1 269 ? -19.569 0.453 27.286 1.00 87.75 269 PHE A CA 1
ATOM 2155 C C . PHE A 1 269 ? -18.119 0.929 27.398 1.00 87.75 269 PHE A C 1
ATOM 2157 O O . PHE A 1 269 ? -17.212 0.099 27.416 1.00 87.75 269 PHE A O 1
ATOM 2164 N N . GLN A 1 270 ? -17.880 2.237 27.532 1.00 86.25 270 GLN A N 1
ATOM 2165 C CA . GLN A 1 270 ? -16.525 2.774 27.666 1.00 86.25 270 GLN A CA 1
ATOM 2166 C C . GLN A 1 270 ? -15.820 2.208 28.906 1.00 86.25 270 GLN A C 1
ATOM 2168 O O . GLN A 1 270 ? -14.658 1.805 28.826 1.00 86.25 270 GLN A O 1
ATOM 2173 N N . VAL A 1 271 ? -16.520 2.116 30.041 1.00 88.00 271 VAL A N 1
ATOM 2174 C CA . VAL A 1 271 ? -15.983 1.509 31.270 1.00 88.00 271 VAL A CA 1
ATOM 2175 C C . VAL A 1 271 ? -15.684 0.023 31.071 1.00 88.00 271 VAL A C 1
ATOM 2177 O O . VAL A 1 271 ? -14.635 -0.452 31.507 1.00 88.00 271 VAL A O 1
ATOM 2180 N N . ALA A 1 272 ? -16.564 -0.715 30.395 1.00 88.94 272 ALA A N 1
ATOM 2181 C CA . ALA A 1 272 ? -16.354 -2.130 30.112 1.00 88.94 272 ALA A CA 1
ATOM 2182 C C . ALA A 1 272 ? -15.142 -2.363 29.193 1.00 88.94 272 ALA A C 1
ATOM 2184 O O . ALA A 1 272 ? -14.306 -3.210 29.500 1.00 88.94 272 ALA A O 1
ATOM 2185 N N . VAL A 1 273 ? -14.982 -1.562 28.133 1.00 88.62 273 VAL A N 1
ATOM 2186 C CA . VAL A 1 273 ? -13.800 -1.616 27.258 1.00 88.62 273 VAL A CA 1
ATOM 2187 C C . VAL A 1 273 ? -12.530 -1.312 28.051 1.00 88.62 273 VAL A C 1
ATOM 2189 O O . VAL A 1 273 ? -11.560 -2.057 27.946 1.00 88.62 273 VAL A O 1
ATOM 2192 N N . ARG A 1 274 ? -12.534 -0.276 28.899 1.00 87.88 274 ARG A N 1
ATOM 2193 C CA . ARG A 1 274 ? -11.380 0.049 29.756 1.00 87.88 274 ARG A CA 1
ATOM 2194 C C . ARG A 1 274 ? -10.989 -1.111 30.672 1.00 87.88 274 ARG A C 1
ATOM 2196 O O . ARG A 1 274 ? -9.800 -1.357 30.832 1.00 87.88 274 ARG A O 1
ATOM 2203 N N . ARG A 1 275 ? -11.957 -1.847 31.228 1.00 87.75 275 ARG A N 1
ATOM 2204 C CA . ARG A 1 275 ? -11.685 -3.051 32.034 1.00 87.75 275 ARG A CA 1
ATOM 2205 C C . ARG A 1 275 ? -11.027 -4.154 31.209 1.00 87.75 275 ARG A C 1
ATOM 2207 O O . ARG A 1 275 ? -9.998 -4.667 31.619 1.00 87.75 275 ARG A O 1
ATOM 2214 N N . VAL A 1 276 ? -11.551 -4.446 30.017 1.00 88.31 276 VAL A N 1
ATOM 2215 C CA . VAL A 1 276 ? -10.979 -5.470 29.121 1.00 88.31 276 VAL A CA 1
ATOM 2216 C C . VAL A 1 276 ? -9.532 -5.146 28.734 1.00 88.31 276 VAL A C 1
ATOM 2218 O O . VAL A 1 276 ? -8.700 -6.049 28.661 1.00 88.31 276 VAL A O 1
ATOM 2221 N N . VAL A 1 277 ? -9.221 -3.867 28.497 1.00 86.25 277 VAL A N 1
ATOM 2222 C CA . VAL A 1 277 ? -7.853 -3.423 28.186 1.00 86.25 277 VAL A CA 1
ATOM 2223 C C . VAL A 1 277 ? -6.954 -3.464 29.428 1.00 86.25 277 VAL A C 1
ATOM 2225 O O . VAL A 1 277 ? -5.800 -3.874 29.320 1.00 86.25 277 VAL A O 1
ATOM 2228 N N . ALA A 1 278 ? -7.465 -3.095 30.607 1.00 84.50 278 ALA A N 1
ATOM 2229 C CA . ALA A 1 278 ? -6.723 -3.176 31.867 1.00 84.50 278 ALA A CA 1
ATOM 2230 C C . ALA A 1 278 ? -6.352 -4.623 32.235 1.00 84.50 278 ALA A C 1
ATOM 2232 O O . ALA A 1 278 ? -5.213 -4.875 32.617 1.00 84.50 278 ALA A O 1
ATOM 2233 N N . ASP A 1 279 ? -7.268 -5.574 32.030 1.00 82.31 279 ASP A N 1
ATOM 2234 C CA . ASP A 1 279 ? -7.059 -7.008 32.289 1.00 82.31 279 ASP A CA 1
ATOM 2235 C C . ASP A 1 279 ? -5.973 -7.639 31.397 1.00 82.31 279 ASP A C 1
ATOM 2237 O O . ASP A 1 279 ? -5.526 -8.756 31.652 1.00 82.31 279 ASP A O 1
ATOM 2241 N N . LEU A 1 280 ? -5.577 -6.968 30.311 1.00 75.62 280 LEU A N 1
ATOM 2242 C CA . LEU A 1 280 ? -4.477 -7.393 29.440 1.00 75.62 280 LEU A CA 1
ATOM 2243 C C . LEU A 1 280 ? -3.124 -6.821 29.898 1.00 75.62 280 LEU A C 1
ATOM 2245 O O . LEU A 1 280 ? -2.079 -7.339 29.518 1.00 75.62 280 LEU A O 1
ATOM 2249 N N . ALA A 1 281 ? -3.134 -5.759 30.706 1.00 61.62 281 ALA A N 1
ATOM 2250 C CA . ALA A 1 281 ? -1.939 -5.103 31.230 1.00 61.62 281 ALA A CA 1
ATOM 2251 C C . ALA A 1 281 ? -1.447 -5.700 32.568 1.00 61.62 281 ALA A C 1
ATOM 2253 O O . ALA A 1 281 ? -0.569 -5.106 33.207 1.00 61.62 281 ALA A O 1
ATOM 2254 N N . HIS A 1 282 ? -2.020 -6.828 33.004 1.00 55.91 282 HIS A N 1
ATOM 2255 C CA . HIS A 1 282 ? -1.685 -7.567 34.227 1.00 55.91 282 HIS A CA 1
ATOM 2256 C C . HIS A 1 282 ? -1.185 -8.977 33.918 1.00 55.91 282 HIS A C 1
ATOM 2258 O O . HIS A 1 282 ? -1.720 -9.605 32.977 1.00 55.91 282 HIS A O 1
#